Protein AF-T1KU35-F1 (afdb_monomer_lite)

Secondary structure (DSSP, 8-state):
-HHHHHHHHHHHHHHTT---SS-S-SEEEEEEEE---STT----TTSHHHHHHHHTTTSTTGGGEEEEEEETTEEEEEEESS--HHHHHHHHHTSTTEEEE----PPPEEEEEEES--TTS-HHHHHHHHHHHHT----SS-EEEEEEEEEETTEEEEEEEEE--HHHHHHHHHTTTEEEETTEEEE-EE-----EETTTTEESS-GGG--SPP--TTT-S--SSPP---S------SSS-GGG-TTS-TT-TT-HHHHHHHHHHHHHTT--GGGS---S-TT--

Radius of gyration: 22.68 Å; chains: 1; bounding box: 55×39×61 Å

Sequence (285 aa):
MCSQKLIRRELQAQRNNWMSGYGFSNIYEVFVRKICVGPGIEFDETNLTAEIESMFAETRLQSKICYVEKRGEIRVVGFAGMVNGSAIVSRLADRNDLVVSAPSFTPPSVYFFLEGDLTYYCVKELNDLFFRANNFIKDGNTSIVGRKRMKIAGLVLTKVTMNITGKNREKLLDHDGKIHFRTVTVRCYDDIKLEFCLNCLRFGHGVNSCSNKTKCAVCLNEHDDVCTPNGSMSTCCTVCPVHERGGHLTFSVNCPSYQRAVELNLKRYALDYDWVMVPNNIVYF

Foldseek 3Di:
DVVVVVLVQVQLCVLQLNADDPDHFQKFKKKKAFAPPDPPPDDPPVCVQVVLLVLCVPDPFNVQFPDWDDQPRIIMTIGGGNDPNVVSQVSSVVDPRMDMDGPPRPQWKKKWKDFDDPVPDDQVVQQVQQCVQLVDDPPVQWGFDDWDWDQAPNTTMIIIMTRDHSRSSVSCVVVVQWGDGDPDIIHMFTPLPWEADQQQGETDHYVVPDPDHGADQQPRDH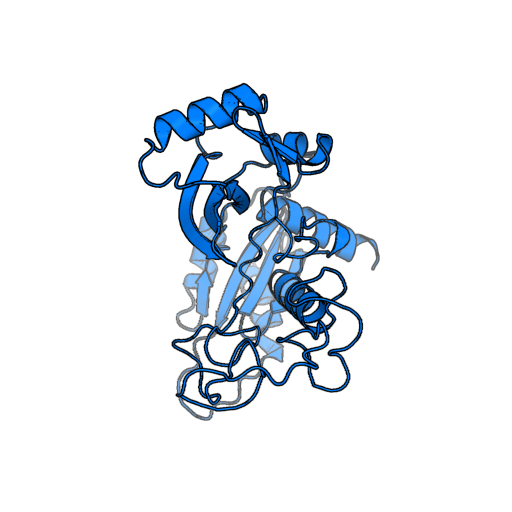DPDDDDDDVPRDQFASHDDPVQGPDDHHQAPSRPRNVVSSVVSCVSSVHDPVSTGGDHDPRDD

Structure (mmCIF, N/CA/C/O backbone):
data_AF-T1KU35-F1
#
_entry.id   AF-T1KU35-F1
#
loop_
_atom_site.group_PDB
_atom_site.id
_atom_site.type_symbol
_atom_site.label_atom_id
_atom_site.label_alt_id
_atom_site.label_comp_id
_atom_site.label_asym_id
_atom_site.label_entity_id
_atom_site.label_seq_id
_atom_site.pdbx_PDB_ins_code
_atom_site.Cartn_x
_atom_site.Cartn_y
_atom_site.Cartn_z
_atom_site.occupancy
_atom_site.B_iso_or_equiv
_atom_site.auth_seq_id
_atom_site.auth_comp_id
_atom_site.auth_asym_id
_atom_site.auth_atom_id
_atom_site.pdbx_PDB_model_num
ATOM 1 N N . MET A 1 1 ? -4.902 -23.044 19.164 1.00 37.78 1 MET A N 1
ATOM 2 C CA . MET A 1 1 ? -3.884 -22.105 18.627 1.00 37.78 1 MET A CA 1
ATOM 3 C C . MET A 1 1 ? -3.999 -21.842 17.118 1.00 37.78 1 MET A C 1
ATOM 5 O O . MET A 1 1 ? -3.705 -20.727 16.712 1.00 37.78 1 MET A O 1
ATOM 9 N N . CYS A 1 2 ? -4.466 -22.783 16.280 1.00 38.47 2 CYS A N 1
ATOM 10 C CA . CYS A 1 2 ? -4.638 -22.549 14.831 1.00 38.47 2 CYS A CA 1
ATOM 11 C C . CYS A 1 2 ? -5.760 -21.529 14.487 1.00 38.47 2 CYS A C 1
ATOM 13 O O . CYS A 1 2 ? -5.615 -20.745 13.553 1.00 38.47 2 CYS A O 1
ATOM 15 N N . SER A 1 3 ? -6.827 -21.450 15.299 1.00 46.59 3 SER A N 1
ATOM 16 C CA . SER A 1 3 ? -7.975 -20.553 15.056 1.00 46.59 3 SER A CA 1
ATOM 17 C C . SER A 1 3 ? -7.673 -19.065 15.259 1.00 46.59 3 SER A C 1
ATOM 19 O O . SER A 1 3 ? -8.115 -18.245 14.466 1.00 46.59 3 SER A O 1
ATOM 21 N N . GLN A 1 4 ? -6.873 -18.691 16.264 1.00 46.19 4 GLN A N 1
ATOM 22 C CA . GLN A 1 4 ? -6.526 -17.285 16.513 1.00 46.19 4 GLN A CA 1
ATOM 23 C C . GLN A 1 4 ? -5.681 -16.687 15.385 1.00 46.19 4 GLN A C 1
ATOM 25 O O . GLN A 1 4 ? -5.862 -15.525 15.037 1.00 46.19 4 GLN A O 1
ATOM 30 N N . LYS A 1 5 ? -4.779 -17.477 14.789 1.00 43.88 5 LYS A N 1
ATOM 31 C CA . LYS A 1 5 ? -3.959 -17.037 13.652 1.00 43.88 5 LYS A CA 1
ATOM 32 C C . LYS A 1 5 ? -4.814 -16.834 12.396 1.00 43.88 5 LYS A C 1
ATOM 34 O O . LYS A 1 5 ? -4.605 -15.859 11.686 1.00 43.88 5 LYS A O 1
ATOM 39 N N . LEU A 1 6 ? -5.788 -17.716 12.157 1.00 43.41 6 LEU A N 1
ATOM 40 C CA . LEU A 1 6 ? -6.733 -17.606 11.042 1.00 43.41 6 LEU A CA 1
ATOM 41 C C . LEU A 1 6 ? -7.669 -16.398 11.205 1.00 43.41 6 LEU A C 1
ATOM 43 O O . LEU A 1 6 ? -7.761 -15.577 10.301 1.00 43.41 6 LEU A O 1
ATOM 47 N N . ILE A 1 7 ? -8.255 -16.222 12.394 1.00 50.00 7 ILE A N 1
ATOM 48 C CA . ILE A 1 7 ? -9.091 -15.058 12.721 1.00 50.00 7 ILE A CA 1
ATOM 49 C C . ILE A 1 7 ? -8.282 -13.770 12.525 1.00 50.00 7 ILE A C 1
ATOM 51 O O . ILE A 1 7 ? -8.711 -12.883 11.800 1.00 50.00 7 ILE A O 1
ATOM 55 N N . ARG A 1 8 ? -7.061 -13.679 13.071 1.00 52.94 8 ARG A N 1
ATOM 56 C CA . ARG A 1 8 ? -6.189 -12.499 12.898 1.00 52.94 8 ARG A CA 1
ATOM 57 C C . ARG A 1 8 ? -5.918 -12.159 11.430 1.00 52.94 8 ARG A C 1
ATOM 59 O O . ARG A 1 8 ? -5.917 -10.975 11.097 1.00 52.94 8 ARG A O 1
ATOM 66 N N . ARG A 1 9 ? -5.724 -13.174 10.579 1.00 50.00 9 ARG A N 1
ATOM 67 C CA . ARG A 1 9 ? -5.534 -13.020 9.127 1.00 50.00 9 ARG A CA 1
ATOM 68 C C . ARG A 1 9 ? -6.780 -12.443 8.446 1.00 50.00 9 ARG A C 1
ATOM 70 O O . ARG A 1 9 ? -6.662 -11.505 7.663 1.00 50.00 9 ARG A O 1
ATOM 77 N N . GLU A 1 10 ? -7.973 -12.921 8.789 1.00 49.22 10 GLU A N 1
ATOM 78 C CA . GLU A 1 10 ? -9.237 -12.407 8.233 1.00 49.22 10 GLU A CA 1
ATOM 79 C C . GLU A 1 10 ? -9.545 -10.975 8.695 1.00 49.22 10 GLU A C 1
ATOM 81 O O . GLU A 1 10 ? -9.840 -10.109 7.870 1.00 49.22 10 GLU A O 1
ATOM 86 N N . LEU A 1 11 ? -9.362 -10.682 9.991 1.00 51.72 11 LEU A N 1
ATOM 87 C CA . LEU A 1 11 ? -9.500 -9.333 10.566 1.00 51.72 11 LEU A CA 1
ATOM 88 C C . LEU A 1 11 ? -8.616 -8.302 9.860 1.00 51.72 11 LEU A C 1
ATOM 90 O O . LEU A 1 11 ? -8.885 -7.105 9.835 1.00 51.72 11 LEU A O 1
ATOM 94 N N . GLN A 1 12 ? -7.491 -8.755 9.334 1.00 52.62 12 GLN A N 1
ATOM 95 C CA . GLN A 1 12 ? -6.472 -7.929 8.718 1.00 52.62 12 GLN A CA 1
ATOM 96 C C . GLN A 1 12 ? -6.686 -7.704 7.235 1.00 52.62 12 GLN A C 1
ATOM 98 O O . GLN A 1 12 ? -6.543 -6.574 6.769 1.00 52.62 12 GLN A O 1
ATOM 103 N N . ALA A 1 13 ? -7.086 -8.754 6.520 1.00 51.28 13 ALA A N 1
ATOM 104 C CA . ALA A 1 13 ? -7.604 -8.611 5.174 1.00 51.28 13 ALA A CA 1
ATOM 105 C C . ALA A 1 13 ? -8.777 -7.620 5.181 1.00 51.28 13 ALA A C 1
ATOM 107 O O . ALA A 1 13 ? -8.816 -6.720 4.358 1.00 51.28 13 ALA A O 1
ATOM 108 N N . GLN A 1 14 ? -9.667 -7.673 6.172 1.00 52.06 14 GLN A N 1
ATOM 109 C CA . GLN A 1 14 ? -10.774 -6.720 6.292 1.00 52.06 14 GLN A CA 1
ATOM 110 C C . GLN A 1 14 ? -10.348 -5.298 6.678 1.00 52.06 14 GLN A C 1
ATOM 112 O O . GLN A 1 14 ? -10.866 -4.348 6.098 1.00 52.06 14 GLN A O 1
ATOM 117 N N . ARG A 1 15 ? -9.373 -5.125 7.586 1.00 51.62 15 ARG A N 1
ATOM 118 C CA . ARG A 1 15 ? -8.795 -3.804 7.922 1.00 51.62 15 ARG A CA 1
ATOM 119 C C . ARG A 1 15 ? -8.242 -3.077 6.702 1.00 51.62 15 ARG A C 1
ATOM 121 O O . ARG A 1 15 ? -8.364 -1.862 6.604 1.00 51.62 15 ARG A O 1
ATOM 128 N N . ASN A 1 16 ? -7.673 -3.829 5.771 1.00 50.03 16 ASN A N 1
ATOM 129 C CA . ASN A 1 16 ? -7.167 -3.290 4.522 1.00 50.03 16 ASN A CA 1
ATOM 130 C C . ASN A 1 16 ? -8.191 -3.390 3.386 1.00 50.03 16 ASN A C 1
ATOM 132 O O . ASN A 1 16 ? -7.807 -3.195 2.251 1.00 50.03 16 ASN A O 1
ATOM 136 N N . ASN A 1 17 ? -9.477 -3.690 3.621 1.00 49.91 17 ASN A N 1
ATOM 137 C CA . ASN A 1 17 ? -10.474 -3.887 2.551 1.00 49.91 17 ASN A CA 1
ATOM 138 C C . ASN A 1 17 ? -10.000 -4.868 1.447 1.00 49.91 17 ASN A C 1
ATOM 140 O O . ASN A 1 17 ? -10.204 -4.625 0.261 1.00 49.91 17 ASN A O 1
ATOM 144 N N . TRP A 1 18 ? -9.327 -5.958 1.817 1.00 51.41 18 TRP A N 1
ATOM 145 C CA . TRP A 1 18 ? -8.670 -6.902 0.909 1.00 51.41 18 TRP A CA 1
ATOM 146 C C . TRP A 1 18 ? -9.438 -8.200 0.605 1.00 51.41 18 TRP A C 1
ATOM 148 O O . TRP A 1 18 ? -9.063 -8.840 -0.373 1.00 51.41 18 TRP A O 1
ATOM 158 N N . MET A 1 19 ? -10.511 -8.547 1.342 1.00 41.66 19 MET A N 1
ATOM 159 C CA . MET A 1 19 ? -11.535 -9.545 0.948 1.00 41.66 19 MET A CA 1
ATOM 160 C C . MET A 1 19 ? -12.906 -9.327 1.629 1.00 41.66 19 MET A C 1
ATOM 162 O O . MET A 1 19 ? -12.987 -8.898 2.782 1.00 41.66 19 MET A O 1
ATOM 166 N N . SER A 1 20 ? -13.962 -9.718 0.913 1.00 46.31 20 SER A N 1
ATOM 167 C CA . SER A 1 20 ? -15.356 -9.968 1.275 1.00 46.31 20 SER A CA 1
ATOM 168 C C . SER A 1 20 ? -15.679 -11.445 0.995 1.00 46.31 20 SER A C 1
ATOM 170 O O . SER A 1 20 ? -15.460 -11.959 -0.096 1.00 46.31 20 SER A O 1
ATOM 172 N N . GLY A 1 21 ? -16.249 -12.118 1.994 1.00 32.00 21 GLY A N 1
ATOM 173 C CA . GLY A 1 21 ? -16.807 -13.469 1.863 1.00 32.00 21 GLY A CA 1
ATOM 174 C C . GLY A 1 21 ? -17.791 -13.816 2.984 1.00 32.00 21 GLY A C 1
ATOM 175 O O . GLY A 1 21 ? -18.792 -14.473 2.733 1.00 32.00 21 GLY A O 1
ATOM 176 N N . TYR A 1 22 ? -17.574 -13.296 4.201 1.00 30.64 22 TYR A N 1
ATOM 177 C CA . TYR A 1 22 ? -18.408 -13.613 5.375 1.00 30.64 22 TYR A CA 1
ATOM 178 C C . TYR A 1 22 ? -18.780 -12.394 6.240 1.00 30.64 22 TYR A C 1
ATOM 180 O O . TYR A 1 22 ? -18.870 -12.486 7.461 1.00 30.64 22 TYR A O 1
ATOM 188 N N . GLY A 1 23 ? -19.037 -11.242 5.608 1.00 35.81 23 GLY A N 1
ATOM 189 C CA . GLY A 1 23 ? -19.446 -10.018 6.313 1.00 35.81 23 GLY A CA 1
ATOM 190 C C . GLY A 1 23 ? -18.316 -9.375 7.125 1.00 35.81 23 GLY A C 1
ATOM 191 O O . GLY A 1 23 ? -17.225 -9.927 7.232 1.00 35.81 23 GLY A O 1
ATOM 192 N N . PHE A 1 24 ? -18.551 -8.165 7.644 1.00 39.59 24 PHE A N 1
ATOM 193 C CA . PHE A 1 24 ? -17.588 -7.463 8.496 1.00 39.59 24 PHE A CA 1
ATOM 194 C C . PHE A 1 24 ? -17.160 -8.356 9.662 1.00 39.59 24 PHE A C 1
ATOM 196 O O . PHE A 1 24 ? -17.996 -8.980 10.314 1.00 39.59 24 PHE A O 1
ATOM 203 N N . SER A 1 25 ? -15.864 -8.363 9.964 1.00 47.75 25 SER A N 1
ATOM 204 C CA . SER A 1 25 ? -15.372 -8.747 11.278 1.00 47.75 25 SER A CA 1
ATOM 205 C C . SER A 1 25 ? -16.236 -8.080 12.333 1.00 47.75 25 SER A C 1
ATOM 207 O O . SER A 1 25 ? -16.320 -6.854 12.402 1.00 47.75 25 SER A O 1
ATOM 209 N N . ASN A 1 26 ? -16.820 -8.891 13.205 1.00 59.00 26 ASN A N 1
ATOM 210 C CA . ASN A 1 26 ? -17.413 -8.398 14.435 1.00 59.00 26 ASN A CA 1
ATOM 211 C C . ASN A 1 26 ? -16.330 -7.908 15.413 1.00 59.00 26 ASN A C 1
ATOM 213 O O . ASN A 1 26 ? -16.607 -7.849 16.587 1.00 59.00 26 ASN A O 1
ATOM 217 N N . ILE A 1 27 ? -15.089 -7.645 15.014 1.00 63.69 27 ILE A N 1
ATOM 218 C CA . ILE A 1 27 ? -13.992 -7.220 15.885 1.00 63.69 27 ILE A CA 1
ATOM 219 C C . ILE A 1 27 ? -13.557 -5.795 15.525 1.00 63.69 27 ILE A C 1
ATOM 221 O O . ILE A 1 27 ? -13.119 -5.528 14.405 1.00 63.69 27 ILE A O 1
ATOM 225 N N . TYR A 1 28 ? -13.663 -4.890 16.495 1.00 73.81 28 TYR A N 1
ATOM 226 C CA . TYR A 1 28 ? -13.174 -3.514 16.451 1.00 73.81 28 TYR A CA 1
ATOM 227 C C . TYR A 1 28 ? -11.834 -3.422 17.188 1.00 73.81 28 TYR A C 1
ATOM 229 O O . TYR A 1 28 ? -11.735 -3.866 18.327 1.00 73.81 28 TYR A O 1
ATOM 237 N N . GLU A 1 29 ? -10.799 -2.861 16.565 1.00 80.62 29 GLU A N 1
ATOM 238 C CA . GLU A 1 29 ? -9.500 -2.660 17.217 1.00 80.62 29 GLU A CA 1
ATOM 239 C C . GLU A 1 29 ? -9.318 -1.221 17.694 1.00 80.62 29 GLU A C 1
ATOM 241 O O . GLU A 1 29 ? -9.833 -0.292 17.080 1.00 80.62 29 GLU A O 1
ATOM 246 N N . VAL A 1 30 ? -8.524 -1.035 18.747 1.00 85.12 30 VAL A N 1
ATOM 247 C CA . VAL A 1 30 ? -8.050 0.272 19.218 1.00 85.12 30 VAL A CA 1
ATOM 248 C C . VAL A 1 30 ? -6.548 0.215 19.457 1.00 85.12 30 VAL A C 1
ATOM 250 O O . VAL A 1 30 ? -6.034 -0.774 19.984 1.00 85.12 30 VAL A O 1
ATOM 253 N N . PHE A 1 31 ? -5.842 1.275 19.069 1.00 84.75 31 PHE A N 1
ATOM 254 C CA . PHE A 1 31 ? -4.422 1.448 19.337 1.00 84.75 31 PHE A CA 1
ATOM 255 C C . PHE A 1 31 ? -4.239 2.301 20.584 1.00 84.75 31 PHE A C 1
ATOM 257 O O . PHE A 1 31 ? -4.785 3.395 20.694 1.00 84.75 31 PHE A O 1
ATOM 264 N N . VAL A 1 32 ? -3.463 1.784 21.526 1.00 86.44 32 VAL A N 1
ATOM 265 C CA . VAL A 1 32 ? -3.208 2.400 22.823 1.00 86.44 32 VAL A CA 1
ATOM 266 C C . VAL A 1 32 ? -1.704 2.536 22.996 1.00 86.44 32 VAL A C 1
ATOM 268 O O . VAL A 1 32 ? -0.964 1.565 22.846 1.00 86.44 32 VAL A O 1
ATOM 271 N N . ARG A 1 33 ? -1.233 3.734 23.323 1.00 86.44 33 ARG A N 1
ATOM 272 C CA . ARG A 1 33 ? 0.169 4.012 23.649 1.00 86.44 33 ARG A CA 1
ATOM 273 C C . ARG A 1 33 ? 0.220 4.813 24.941 1.00 86.44 33 ARG A C 1
ATOM 275 O O . ARG A 1 33 ? -0.492 5.799 25.051 1.00 86.44 33 ARG A O 1
ATOM 282 N N . LYS A 1 34 ? 1.069 4.441 25.897 1.00 81.19 34 LYS A N 1
ATOM 283 C CA . LYS A 1 34 ? 1.251 5.229 27.127 1.00 81.19 34 LYS A CA 1
ATOM 284 C C . LYS A 1 34 ? 2.120 6.461 26.839 1.00 81.19 34 LYS A C 1
ATOM 286 O O . LYS A 1 34 ? 3.032 6.392 26.015 1.00 81.19 34 LYS A O 1
ATOM 291 N N . ILE A 1 35 ? 1.831 7.597 27.464 1.00 80.44 35 ILE A N 1
ATOM 292 C CA . ILE A 1 35 ? 2.664 8.801 27.368 1.00 80.44 35 ILE A CA 1
ATOM 293 C C . ILE A 1 35 ? 3.848 8.625 28.320 1.00 80.44 35 ILE A C 1
ATOM 295 O O . ILE A 1 35 ? 3.659 8.501 29.528 1.00 80.44 35 ILE A O 1
ATOM 299 N N . CYS A 1 36 ? 5.074 8.614 27.793 1.00 68.44 36 CYS A N 1
ATOM 300 C CA . CYS A 1 36 ? 6.271 8.619 28.632 1.00 68.44 36 CYS A CA 1
ATOM 301 C C . CYS A 1 36 ? 6.415 9.992 29.299 1.00 68.44 36 CYS A C 1
ATOM 303 O O . CYS A 1 36 ? 6.699 10.988 28.630 1.00 68.44 36 CYS A O 1
ATOM 305 N N . VAL A 1 37 ? 6.224 10.049 30.617 1.00 58.12 37 VAL A N 1
ATOM 306 C CA . VAL A 1 37 ? 6.380 11.279 31.400 1.00 58.12 37 VAL A CA 1
ATOM 307 C C . VAL A 1 37 ? 7.830 11.383 31.884 1.00 58.12 37 VAL A C 1
ATOM 309 O O . VAL A 1 37 ? 8.137 11.103 33.035 1.00 58.12 37 VAL A O 1
ATOM 312 N N . GLY A 1 38 ? 8.734 11.774 30.985 1.00 55.34 38 GLY A N 1
ATOM 313 C CA . GLY A 1 38 ? 10.100 12.185 31.332 1.00 55.34 38 GLY A CA 1
ATOM 314 C C . GLY A 1 38 ? 11.228 11.210 30.945 1.00 55.34 38 GLY A C 1
ATOM 315 O O . GLY A 1 38 ? 10.987 10.033 30.674 1.00 55.34 38 GLY A O 1
ATOM 316 N N . PRO A 1 39 ? 12.477 11.709 30.870 1.00 48.12 39 PRO A N 1
ATOM 317 C CA . PRO A 1 39 ? 13.646 10.913 30.505 1.00 48.12 39 PRO A CA 1
ATOM 318 C C . PRO A 1 39 ? 14.077 9.978 31.648 1.00 48.12 39 PRO A C 1
ATOM 320 O O . PRO A 1 39 ? 14.243 10.418 32.781 1.00 48.12 39 PRO A O 1
ATOM 323 N N . GLY A 1 40 ? 14.303 8.696 31.336 1.00 55.53 40 GLY A N 1
ATOM 324 C CA . GLY A 1 40 ? 14.908 7.719 32.257 1.00 55.53 40 GLY A CA 1
ATOM 325 C C . GLY A 1 40 ? 13.940 6.826 33.038 1.00 55.53 40 GLY A C 1
ATOM 326 O O . GLY A 1 40 ? 14.395 5.988 33.811 1.00 55.53 40 GLY A O 1
ATOM 327 N N . ILE A 1 41 ? 12.626 6.954 32.833 1.00 56.31 41 ILE A N 1
ATOM 328 C CA . ILE A 1 41 ? 11.656 6.000 33.384 1.00 56.31 41 ILE A CA 1
ATOM 329 C C . ILE A 1 41 ? 11.587 4.796 32.437 1.00 56.31 41 ILE A C 1
ATOM 331 O O . ILE A 1 41 ? 10.957 4.871 31.380 1.00 56.31 41 ILE A O 1
ATOM 335 N N . GLU A 1 42 ? 12.255 3.695 32.796 1.00 51.84 42 GLU A N 1
ATOM 336 C CA . GLU A 1 42 ? 12.030 2.403 32.141 1.00 51.84 42 GLU A CA 1
ATOM 337 C C . GLU A 1 42 ? 10.591 1.961 32.411 1.00 51.84 42 GLU A C 1
ATOM 339 O O . GLU A 1 42 ? 10.147 1.820 33.551 1.00 51.84 42 GLU A O 1
ATOM 344 N N . PHE A 1 43 ? 9.830 1.821 31.332 1.00 60.75 43 PHE A N 1
ATOM 345 C CA . PHE A 1 43 ? 8.416 1.506 31.393 1.00 60.75 43 PHE A CA 1
ATOM 346 C C . PHE A 1 43 ? 8.214 0.012 31.677 1.00 60.75 43 PHE A C 1
ATOM 348 O O . PHE A 1 43 ? 8.643 -0.832 30.889 1.00 60.75 43 PHE A O 1
ATOM 355 N N . ASP A 1 44 ? 7.504 -0.316 32.764 1.00 62.03 44 ASP A N 1
ATOM 356 C CA . ASP A 1 44 ? 7.027 -1.681 33.008 1.00 62.03 44 ASP A CA 1
ATOM 357 C C . ASP A 1 44 ? 5.857 -2.008 32.069 1.00 62.03 44 ASP A C 1
ATOM 359 O O . ASP A 1 44 ? 4.669 -1.827 32.349 1.00 62.03 44 ASP A O 1
ATOM 363 N N . GLU A 1 45 ? 6.240 -2.490 30.896 1.00 58.22 45 GLU A N 1
ATOM 364 C CA . GLU A 1 45 ? 5.372 -2.890 29.800 1.00 58.22 45 GLU A CA 1
ATOM 365 C C . GLU A 1 45 ? 4.476 -4.097 30.093 1.00 58.22 45 GLU A C 1
ATOM 367 O O . GLU A 1 45 ? 3.555 -4.369 29.306 1.00 58.22 45 GLU A O 1
ATOM 372 N N . THR A 1 46 ? 4.757 -4.814 31.182 1.00 62.25 46 THR A N 1
ATOM 373 C CA . THR A 1 46 ? 4.096 -6.060 31.581 1.00 62.25 46 THR A CA 1
ATOM 374 C C . THR A 1 46 ? 2.692 -5.799 32.128 1.00 62.25 46 THR A C 1
ATOM 376 O O . THR A 1 46 ? 1.811 -6.645 31.985 1.00 62.25 46 THR A O 1
ATOM 379 N N . ASN A 1 47 ? 2.443 -4.600 32.670 1.00 71.94 47 ASN A N 1
ATOM 380 C CA . ASN A 1 47 ? 1.188 -4.269 33.347 1.00 71.94 47 ASN A CA 1
ATOM 381 C C . ASN A 1 47 ? 0.114 -3.644 32.443 1.00 71.94 47 ASN A C 1
ATOM 383 O O . ASN A 1 47 ? -1.068 -3.721 32.760 1.00 71.94 47 ASN A O 1
ATOM 387 N N . LEU A 1 48 ? 0.473 -3.085 31.279 1.00 72.44 48 LEU A N 1
ATOM 388 C CA . LEU A 1 48 ? -0.489 -2.356 30.436 1.00 72.44 48 LEU A CA 1
ATOM 389 C C . LEU A 1 48 ? -1.631 -3.244 29.912 1.00 72.44 48 LEU A C 1
ATOM 391 O O . LEU A 1 48 ? -2.747 -2.768 29.733 1.00 72.44 48 LEU A O 1
ATOM 395 N N . THR A 1 49 ? -1.378 -4.535 29.688 1.00 71.12 49 THR A N 1
ATOM 396 C CA . THR A 1 49 ? -2.431 -5.484 29.300 1.00 71.12 49 THR A CA 1
ATOM 397 C C . THR A 1 49 ? -3.445 -5.683 30.428 1.00 71.12 49 THR A C 1
ATOM 399 O O . THR A 1 49 ? -4.640 -5.535 30.191 1.00 71.12 49 THR A O 1
ATOM 402 N N . ALA A 1 50 ? -2.979 -5.934 31.655 1.00 77.94 50 ALA A N 1
ATOM 403 C CA . ALA A 1 50 ? -3.842 -6.081 32.828 1.00 77.94 50 ALA A CA 1
ATOM 404 C C . ALA A 1 50 ? -4.549 -4.763 33.193 1.00 77.94 50 ALA A C 1
ATOM 406 O O . ALA A 1 50 ? -5.716 -4.765 33.581 1.00 77.94 50 ALA A O 1
ATOM 407 N N . GLU A 1 51 ? -3.882 -3.620 33.008 1.00 81.31 51 GLU A N 1
ATOM 408 C CA . GLU A 1 51 ? -4.489 -2.292 33.138 1.00 81.31 51 GLU A CA 1
ATOM 409 C C . GLU A 1 51 ? -5.644 -2.127 32.141 1.00 81.31 51 GLU A C 1
ATOM 411 O O . GLU A 1 51 ? -6.747 -1.769 32.543 1.00 81.31 51 GLU A O 1
ATOM 416 N N . ILE A 1 52 ? -5.437 -2.447 30.859 1.00 79.25 52 ILE A N 1
ATOM 417 C CA . ILE A 1 52 ? -6.494 -2.364 29.841 1.00 79.25 52 ILE A CA 1
ATOM 418 C C . ILE A 1 52 ? -7.643 -3.315 30.185 1.00 79.25 52 ILE A C 1
ATOM 420 O O . ILE A 1 52 ? -8.798 -2.903 30.162 1.00 79.25 52 ILE A O 1
ATOM 424 N N . GLU A 1 53 ? -7.358 -4.568 30.537 1.00 78.56 53 GLU A N 1
ATOM 425 C CA . GLU A 1 53 ? -8.395 -5.539 30.904 1.00 78.56 53 GLU A CA 1
ATOM 426 C C . GLU A 1 53 ? -9.186 -5.099 32.148 1.00 78.56 53 GLU A C 1
ATOM 428 O O . GLU A 1 53 ? -10.417 -5.190 32.152 1.00 78.56 53 GLU A O 1
ATOM 433 N N . SER A 1 54 ? -8.515 -4.549 33.167 1.00 82.00 54 SER A N 1
ATOM 434 C CA . SER A 1 54 ? -9.166 -4.036 34.381 1.00 82.00 54 SER A CA 1
ATOM 435 C C . SER A 1 54 ? -10.033 -2.798 34.127 1.00 82.00 54 SER A C 1
ATOM 437 O O . SER A 1 54 ? -11.114 -2.695 34.702 1.00 82.00 54 SER A O 1
ATOM 439 N N . MET A 1 55 ? -9.658 -1.910 33.195 1.00 81.44 55 MET A N 1
ATOM 440 C CA . MET A 1 55 ? -10.479 -0.745 32.807 1.00 81.44 55 MET A CA 1
ATOM 441 C C . MET A 1 55 ? -11.861 -1.125 32.263 1.00 81.44 55 MET A C 1
ATOM 443 O O . MET A 1 55 ? -12.816 -0.333 32.318 1.00 81.44 55 MET A O 1
ATOM 447 N N . PHE A 1 56 ? -11.968 -2.336 31.721 1.00 80.44 56 PHE A N 1
ATOM 448 C CA . PHE A 1 56 ? -13.214 -2.881 31.218 1.00 80.44 56 PHE A CA 1
ATOM 449 C C . PHE A 1 56 ? -13.862 -3.884 32.172 1.00 80.44 56 PHE A C 1
ATOM 451 O O . PHE A 1 56 ? -14.988 -4.275 31.873 1.00 80.44 56 PHE A O 1
ATOM 458 N N . ALA A 1 57 ? -13.238 -4.261 33.297 1.00 79.75 57 ALA A N 1
ATOM 459 C CA . ALA A 1 57 ? -13.681 -5.368 34.154 1.00 79.75 57 ALA A CA 1
ATOM 460 C C . ALA A 1 57 ? -15.139 -5.271 34.628 1.00 79.75 57 ALA A C 1
ATOM 462 O O . ALA A 1 57 ? -15.842 -6.269 34.732 1.00 79.75 57 ALA A O 1
ATOM 463 N N . GLU A 1 58 ? -15.629 -4.053 34.841 1.00 73.31 58 GLU A N 1
ATOM 464 C CA . GLU A 1 58 ? -17.005 -3.798 35.284 1.00 73.31 58 GLU A CA 1
ATOM 465 C C . GLU A 1 58 ? -17.963 -3.481 34.125 1.00 73.31 58 GLU A C 1
ATOM 467 O O . GLU A 1 58 ? -19.100 -3.049 34.312 1.00 73.31 58 GLU A O 1
ATOM 472 N N . THR A 1 59 ? -17.512 -3.667 32.887 1.00 76.25 59 THR A N 1
ATOM 473 C CA . THR A 1 59 ? -18.279 -3.349 31.687 1.00 76.25 59 THR A CA 1
ATOM 474 C C . THR A 1 59 ? -18.658 -4.596 30.918 1.00 76.25 59 THR A C 1
ATOM 476 O O . THR A 1 59 ? -17.914 -5.571 30.826 1.00 76.25 59 THR A O 1
ATOM 479 N N . ARG A 1 60 ? -19.767 -4.494 30.183 1.00 75.00 60 ARG A N 1
ATOM 480 C CA . ARG A 1 60 ? -20.113 -5.480 29.151 1.00 75.00 60 ARG A CA 1
ATOM 481 C C . ARG A 1 60 ? -19.031 -5.609 28.064 1.00 75.00 60 ARG A C 1
ATOM 483 O O . ARG A 1 60 ? -19.040 -6.596 27.334 1.00 75.00 60 ARG A O 1
ATOM 490 N N . LEU A 1 61 ? -18.102 -4.650 27.961 1.00 72.94 61 LEU A N 1
ATOM 491 C CA . LEU A 1 61 ? -17.022 -4.630 26.975 1.00 72.94 61 LEU A CA 1
ATOM 492 C C . LEU A 1 61 ? -15.862 -5.569 27.328 1.00 72.94 61 LEU A C 1
ATOM 494 O O . LEU A 1 61 ? -15.198 -6.022 26.403 1.00 72.94 61 LEU A O 1
ATOM 498 N N . GLN A 1 62 ? -15.635 -5.938 28.597 1.00 77.44 62 GLN A N 1
ATOM 499 C CA . GLN A 1 62 ? -14.573 -6.905 28.935 1.00 77.44 62 GLN A CA 1
ATOM 500 C C . GLN A 1 62 ? -14.824 -8.252 28.271 1.00 77.44 62 GLN A C 1
ATOM 502 O O . GLN A 1 62 ? -13.928 -8.809 27.650 1.00 77.44 62 GLN A O 1
ATOM 507 N N . SER A 1 63 ? -16.074 -8.726 28.308 1.00 71.81 63 SER A N 1
ATOM 508 C CA . SER A 1 63 ? -16.489 -9.956 27.617 1.00 71.81 63 SER A CA 1
ATOM 509 C C . SER A 1 63 ? -16.306 -9.898 26.095 1.00 71.81 63 SER A C 1
ATOM 511 O O . SER A 1 63 ? -16.426 -10.911 25.408 1.00 71.81 63 SER A O 1
ATOM 513 N N . LYS A 1 64 ? -16.055 -8.699 25.556 1.00 80.81 64 LYS A N 1
ATOM 514 C CA . LYS A 1 64 ? -15.768 -8.473 24.147 1.00 80.81 64 LYS A CA 1
ATOM 515 C C . LYS A 1 64 ? -14.274 -8.411 23.858 1.00 80.81 64 LYS A C 1
ATOM 517 O O . LYS A 1 64 ? -13.921 -8.598 22.702 1.00 80.81 64 LYS A O 1
ATOM 522 N N . ILE A 1 65 ? -13.390 -8.195 24.833 1.00 82.31 65 ILE A N 1
ATOM 523 C CA . ILE A 1 65 ? -11.945 -8.182 24.573 1.00 82.31 65 ILE A CA 1
ATOM 524 C C . ILE A 1 65 ? -11.520 -9.577 24.111 1.00 82.31 65 ILE A C 1
ATOM 526 O O . ILE A 1 65 ? -11.596 -10.555 24.845 1.00 82.31 65 ILE A O 1
ATOM 530 N N . CYS A 1 66 ? -11.095 -9.665 22.856 1.00 81.69 66 CYS A N 1
ATOM 531 C CA . CYS A 1 66 ? -10.652 -10.906 22.230 1.00 81.69 66 CYS A CA 1
ATOM 532 C C . CYS A 1 66 ? -9.146 -11.099 22.360 1.00 81.69 66 CYS A C 1
ATOM 534 O O . CYS A 1 66 ? -8.666 -12.231 22.400 1.00 81.69 66 CYS A O 1
ATOM 536 N N . TYR A 1 67 ? -8.397 -9.996 22.338 1.00 78.62 67 TYR A N 1
ATOM 537 C CA . TYR A 1 67 ? -6.951 -9.994 22.499 1.00 78.62 67 TYR A CA 1
ATOM 538 C C . TYR A 1 67 ? -6.429 -8.604 22.849 1.00 78.62 67 TYR A C 1
ATOM 540 O O . TYR A 1 67 ? -6.999 -7.584 22.455 1.00 78.62 67 TYR A O 1
ATOM 548 N N . VAL A 1 68 ? -5.269 -8.607 23.501 1.00 81.06 68 VAL A N 1
ATOM 549 C CA . VAL A 1 68 ? -4.374 -7.461 23.636 1.00 81.06 68 VAL A CA 1
ATOM 550 C C . VAL A 1 68 ? -3.015 -7.885 23.081 1.00 81.06 68 VAL A C 1
ATOM 552 O O . VAL A 1 68 ? -2.441 -8.882 23.515 1.00 81.06 68 VAL A O 1
ATOM 555 N N . GLU A 1 69 ? -2.513 -7.174 22.075 1.00 78.62 69 GLU A N 1
ATOM 556 C CA . GLU A 1 69 ? -1.261 -7.498 21.384 1.00 78.62 69 GLU A CA 1
ATOM 557 C C . GLU A 1 69 ? -0.267 -6.337 21.475 1.00 78.62 69 GLU A C 1
ATOM 559 O O . GLU A 1 69 ? -0.623 -5.175 21.287 1.00 78.62 69 GLU A O 1
ATOM 564 N N . LYS A 1 70 ? 1.006 -6.652 21.719 1.00 75.56 70 LYS A N 1
ATOM 565 C CA . LYS A 1 70 ? 2.105 -5.684 21.676 1.00 75.56 70 LYS A CA 1
ATOM 566 C C . LYS A 1 70 ? 2.666 -5.557 20.259 1.00 75.56 70 LYS A C 1
ATOM 568 O O . LYS A 1 70 ? 3.085 -6.550 19.671 1.00 75.56 70 LYS A O 1
ATOM 573 N N . ARG A 1 71 ? 2.736 -4.326 19.741 1.00 69.12 71 ARG A N 1
ATOM 574 C CA . ARG A 1 71 ? 3.355 -3.966 18.455 1.00 69.12 71 ARG A CA 1
ATOM 575 C C . ARG A 1 71 ? 4.304 -2.782 18.639 1.00 69.12 71 ARG A C 1
ATOM 577 O O . ARG A 1 71 ? 3.912 -1.626 18.492 1.00 69.12 71 ARG A O 1
ATOM 584 N N . GLY A 1 72 ? 5.558 -3.078 18.981 1.00 72.56 72 GLY A N 1
ATOM 585 C CA . GLY A 1 72 ? 6.521 -2.050 19.387 1.00 72.56 72 GLY A CA 1
ATOM 586 C C . GLY A 1 72 ? 6.021 -1.312 20.631 1.00 72.56 72 GLY A C 1
ATOM 587 O O . GLY A 1 72 ? 5.673 -1.952 21.622 1.00 72.56 72 GLY A O 1
ATOM 588 N N . GLU A 1 73 ? 5.928 0.015 20.544 1.00 69.94 73 GLU A N 1
ATOM 589 C CA . GLU A 1 73 ? 5.421 0.893 21.612 1.00 69.94 73 GLU A CA 1
ATOM 590 C C . GLU A 1 73 ? 3.885 0.931 21.712 1.00 69.94 73 GLU A C 1
ATOM 592 O O . GLU A 1 73 ? 3.333 1.516 22.641 1.00 69.94 73 GLU A O 1
ATOM 597 N N . ILE A 1 74 ? 3.171 0.332 20.756 1.00 75.44 74 ILE A N 1
ATOM 598 C CA . ILE A 1 74 ? 1.707 0.367 20.692 1.00 75.44 74 ILE A CA 1
ATOM 599 C C . ILE A 1 74 ? 1.140 -0.946 21.245 1.00 75.44 74 ILE A C 1
ATOM 601 O O . ILE A 1 74 ? 1.677 -2.032 21.008 1.00 75.44 74 ILE A O 1
ATOM 605 N N . ARG A 1 75 ? 0.026 -0.862 21.971 1.00 82.69 75 ARG A N 1
ATOM 606 C CA . ARG A 1 75 ? -0.856 -1.989 22.283 1.00 82.69 75 ARG A CA 1
ATOM 607 C C . ARG A 1 75 ? -2.081 -1.94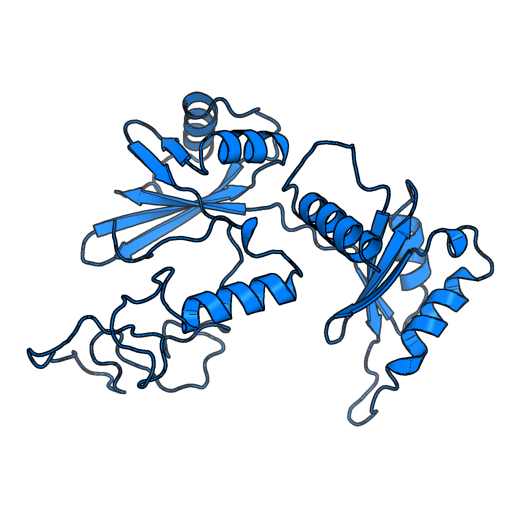2 21.387 1.00 82.69 75 ARG A C 1
ATOM 609 O O . ARG A 1 75 ? -2.708 -0.900 21.234 1.00 82.69 75 ARG A O 1
ATOM 616 N N . VAL A 1 76 ? -2.412 -3.078 20.792 1.00 81.19 76 VAL A N 1
ATOM 617 C CA . VAL A 1 76 ? -3.609 -3.257 19.974 1.00 81.19 76 VAL A CA 1
ATOM 618 C C . VAL A 1 76 ? -4.613 -4.058 20.781 1.00 81.19 76 VAL A C 1
ATOM 620 O O . VAL A 1 76 ? -4.324 -5.187 21.171 1.00 81.19 76 VAL A O 1
ATOM 623 N N . VAL A 1 77 ? -5.783 -3.479 21.026 1.00 85.56 77 VAL A N 1
ATOM 624 C CA . VAL A 1 77 ? -6.872 -4.112 21.777 1.00 85.56 77 VAL A CA 1
ATOM 625 C C . VAL A 1 77 ? -7.994 -4.444 20.805 1.00 85.56 77 VAL A C 1
ATOM 627 O O . VAL A 1 77 ? -8.516 -3.535 20.166 1.00 85.56 77 VAL A O 1
ATOM 630 N N . GLY A 1 78 ? -8.350 -5.721 20.669 1.00 84.06 78 GLY A N 1
ATOM 631 C CA . GLY A 1 78 ? -9.439 -6.176 19.798 1.00 84.06 78 GLY A CA 1
ATOM 632 C C . GLY A 1 78 ? -10.718 -6.482 20.579 1.00 84.06 78 GLY A C 1
ATOM 633 O O . GLY A 1 78 ? -10.669 -7.237 21.546 1.00 84.06 78 GLY A O 1
ATOM 634 N N . PHE A 1 79 ? -11.861 -5.956 20.136 1.00 81.88 79 PHE A N 1
ATOM 635 C CA . PHE A 1 79 ? -13.177 -6.085 20.775 1.00 81.88 79 PHE A CA 1
ATOM 636 C C . PHE A 1 79 ? -14.205 -6.756 19.854 1.00 81.88 79 PHE A C 1
ATOM 638 O O . PHE A 1 79 ? -14.533 -6.181 18.827 1.00 81.88 79 PHE A O 1
ATOM 645 N N . ALA A 1 80 ? -14.767 -7.911 20.221 1.00 76.31 80 ALA A N 1
ATOM 646 C CA . ALA A 1 80 ? -15.822 -8.620 19.490 1.00 76.31 80 ALA A CA 1
ATOM 647 C C . ALA A 1 80 ? -17.236 -8.009 19.611 1.00 76.31 80 ALA A C 1
ATOM 649 O O . ALA A 1 80 ? -17.605 -7.386 20.600 1.00 76.31 80 ALA A O 1
ATOM 650 N N . GLY A 1 81 ? -18.098 -8.338 18.649 1.00 67.19 81 GLY A N 1
ATOM 651 C CA . GLY A 1 81 ? -19.417 -7.751 18.426 1.00 67.19 81 GLY A CA 1
ATOM 652 C C . GLY A 1 81 ? -19.388 -6.450 17.612 1.00 67.19 81 GLY A C 1
ATOM 653 O O . GLY A 1 81 ? -18.360 -5.800 17.461 1.00 67.19 81 GLY A O 1
ATOM 654 N N . MET A 1 82 ? -20.554 -6.025 17.120 1.00 57.84 82 MET A N 1
ATOM 655 C CA . MET A 1 82 ? -20.749 -4.644 16.664 1.00 57.84 82 MET A CA 1
ATOM 656 C C . MET A 1 82 ? -20.679 -3.709 17.874 1.00 57.84 82 MET A C 1
ATOM 658 O O . MET A 1 82 ? -21.693 -3.384 18.491 1.00 57.84 82 MET A O 1
ATOM 662 N N . VAL A 1 83 ? -19.463 -3.348 18.274 1.00 65.06 83 VAL A N 1
ATOM 663 C CA . VAL A 1 83 ? -19.222 -2.453 19.403 1.00 65.06 83 VAL A CA 1
ATOM 664 C C . VAL A 1 83 ? -19.113 -1.026 18.895 1.00 65.06 83 VAL A C 1
ATOM 666 O O . VAL A 1 83 ? -18.511 -0.774 17.852 1.00 65.06 83 VAL A O 1
ATOM 669 N N . ASN A 1 84 ? -19.693 -0.076 19.628 1.00 72.00 84 ASN A N 1
ATOM 670 C CA . ASN A 1 84 ? -19.560 1.331 19.283 1.00 72.00 84 ASN A CA 1
ATOM 671 C C . ASN A 1 84 ? -18.114 1.784 19.537 1.00 72.00 84 ASN A C 1
ATOM 673 O O . ASN A 1 84 ? -17.723 2.061 20.672 1.00 72.00 84 ASN A O 1
ATOM 677 N N . GLY A 1 85 ? -17.324 1.830 18.466 1.00 71.38 85 GLY A N 1
ATOM 678 C CA . GLY A 1 85 ? -15.902 2.123 18.530 1.00 71.38 85 GLY A CA 1
ATOM 679 C C . GLY A 1 85 ? -15.566 3.475 19.155 1.00 71.38 85 GLY A C 1
ATOM 680 O O . GLY A 1 85 ? -14.552 3.586 19.843 1.00 71.38 85 GLY A O 1
ATOM 681 N N . SER A 1 86 ? -16.439 4.478 19.001 1.00 72.00 86 SER A N 1
ATOM 682 C CA . SER A 1 86 ? -16.240 5.789 19.625 1.00 72.00 86 SER A CA 1
ATOM 683 C C . SER A 1 86 ? -16.345 5.719 21.147 1.00 72.00 86 SER A C 1
ATOM 685 O O . SER A 1 86 ? -15.524 6.318 21.828 1.00 72.00 86 SER A O 1
ATOM 687 N N . ALA A 1 87 ? -17.262 4.915 21.694 1.00 77.50 87 ALA A N 1
ATOM 688 C CA . ALA A 1 87 ? -17.405 4.741 23.139 1.00 77.50 87 ALA A CA 1
ATOM 689 C C . ALA A 1 87 ? -16.183 4.048 23.769 1.00 77.50 87 ALA A C 1
ATOM 691 O O . ALA A 1 87 ? -15.765 4.406 24.869 1.00 77.50 87 ALA A O 1
ATOM 692 N N . ILE A 1 88 ? -15.588 3.080 23.062 1.00 80.12 88 ILE A N 1
ATOM 693 C CA . ILE A 1 88 ? -14.350 2.417 23.498 1.00 80.12 88 ILE A CA 1
ATOM 694 C C . ILE A 1 88 ? -13.186 3.411 23.490 1.00 80.12 88 ILE A C 1
ATOM 696 O O . ILE A 1 88 ? -12.446 3.495 24.469 1.00 80.12 88 ILE A O 1
ATOM 700 N N . VAL A 1 89 ? -13.029 4.158 22.391 1.00 81.12 89 VAL A N 1
ATOM 701 C CA . VAL A 1 89 ? -11.955 5.150 22.250 1.00 81.12 89 VAL A CA 1
ATOM 702 C C . VAL A 1 89 ? -12.085 6.231 23.318 1.00 81.12 89 VAL A C 1
ATOM 704 O O . VAL A 1 89 ? -11.095 6.508 23.982 1.00 81.12 89 VAL A O 1
ATOM 707 N N . SER A 1 90 ? -13.285 6.774 23.545 1.00 81.25 90 SER A N 1
ATOM 708 C CA . SER A 1 90 ? -13.535 7.764 24.600 1.00 81.25 90 SER A CA 1
ATOM 709 C C . SER A 1 90 ? -13.159 7.234 25.981 1.00 81.25 90 SER A C 1
ATOM 711 O O . SER A 1 90 ? -12.387 7.875 26.678 1.00 81.25 90 SER A O 1
ATOM 713 N N . ARG A 1 91 ? -13.604 6.025 26.346 1.00 82.00 91 ARG A N 1
ATOM 714 C CA . ARG A 1 91 ? -13.318 5.451 27.669 1.00 82.00 91 ARG A CA 1
ATOM 715 C C . ARG A 1 91 ? -11.830 5.199 27.911 1.00 82.00 91 ARG A C 1
ATOM 717 O O . ARG A 1 91 ? -11.344 5.354 29.026 1.00 82.00 91 ARG A O 1
ATOM 724 N N . LEU A 1 92 ? -11.104 4.763 26.884 1.00 83.88 92 LEU A N 1
ATOM 725 C CA . LEU A 1 92 ? -9.653 4.611 26.985 1.00 83.88 92 LEU A CA 1
ATOM 726 C C . LEU A 1 92 ? -8.958 5.980 27.030 1.00 83.88 92 LEU A C 1
ATOM 728 O O . LEU A 1 92 ? -7.951 6.117 27.717 1.00 83.88 92 LEU A O 1
ATOM 732 N N . ALA A 1 93 ? -9.484 6.972 26.306 1.00 83.75 93 ALA A N 1
ATOM 733 C CA . ALA A 1 93 ? -8.938 8.325 26.241 1.00 83.75 93 ALA A CA 1
ATOM 734 C C . ALA A 1 93 ? -9.201 9.154 27.511 1.00 83.75 93 ALA A C 1
ATOM 736 O O . ALA A 1 93 ? -8.494 10.132 27.731 1.00 83.75 93 ALA A O 1
ATOM 737 N N . ASP A 1 94 ? -10.144 8.749 28.371 1.00 83.69 94 ASP A N 1
ATOM 738 C CA . ASP A 1 94 ? -10.358 9.349 29.702 1.00 83.69 94 ASP A CA 1
ATOM 739 C C . ASP A 1 94 ? -9.110 9.245 30.601 1.00 83.69 94 ASP A C 1
ATOM 741 O O . ASP A 1 94 ? -8.967 9.967 31.590 1.00 83.69 94 ASP A O 1
ATOM 745 N N . ARG A 1 95 ? -8.177 8.348 30.264 1.00 82.00 95 ARG A N 1
ATOM 746 C CA . ARG A 1 95 ? -6.872 8.261 30.909 1.00 82.00 95 ARG A CA 1
ATOM 747 C C . ARG A 1 95 ? -5.876 9.213 30.260 1.00 82.00 95 ARG A C 1
ATOM 749 O O . ARG A 1 95 ? -5.382 8.969 29.163 1.00 82.00 95 ARG A O 1
ATOM 756 N N . ASN A 1 96 ? -5.492 10.240 31.013 1.00 82.62 96 ASN A N 1
ATOM 757 C CA . ASN A 1 96 ? -4.512 11.246 30.591 1.00 82.62 96 ASN A CA 1
ATOM 758 C C . ASN A 1 96 ? -3.109 10.679 30.316 1.00 82.62 96 ASN A C 1
ATOM 760 O O . ASN A 1 96 ? -2.291 11.350 29.694 1.00 82.62 96 ASN A O 1
ATOM 764 N N . ASP A 1 97 ? -2.807 9.468 30.788 1.00 84.44 97 ASP A N 1
ATOM 765 C CA . ASP A 1 97 ? -1.548 8.776 30.524 1.00 84.44 97 ASP A CA 1
ATOM 766 C C . ASP A 1 97 ? -1.581 7.917 29.251 1.00 84.44 97 ASP A C 1
ATOM 768 O O . ASP A 1 97 ? -0.564 7.312 28.909 1.00 84.44 97 ASP A O 1
ATOM 772 N N . LEU A 1 98 ? -2.705 7.869 28.525 1.00 86.56 98 LEU A N 1
ATOM 773 C CA . LEU A 1 98 ? -2.864 7.099 27.294 1.00 86.56 98 LEU A CA 1
ATOM 774 C C . LEU A 1 98 ? -3.127 8.005 26.084 1.00 86.56 98 LEU A C 1
ATOM 776 O O . LEU A 1 98 ? -3.992 8.871 26.077 1.00 86.56 98 LEU A O 1
ATOM 780 N N . VAL A 1 99 ? -2.414 7.729 24.998 1.00 85.62 99 VAL A N 1
ATOM 781 C CA . VAL A 1 99 ? -2.783 8.137 23.645 1.00 85.62 99 VAL A CA 1
ATOM 782 C C . VAL A 1 99 ? -3.557 6.993 23.027 1.00 85.62 99 VAL A C 1
ATOM 784 O O . VAL A 1 99 ? -3.027 5.896 22.832 1.00 85.62 99 VAL A O 1
ATOM 787 N N . VAL A 1 100 ? -4.810 7.269 22.706 1.00 86.56 100 VAL A N 1
ATOM 788 C CA . VAL A 1 100 ? -5.722 6.296 22.124 1.00 86.56 100 VAL A CA 1
ATOM 789 C C . VAL A 1 100 ? -6.080 6.762 20.733 1.00 86.56 100 VAL A C 1
ATOM 791 O O . VAL A 1 100 ? -6.518 7.894 20.537 1.00 86.56 100 VAL A O 1
ATOM 794 N N . SER A 1 101 ? -5.907 5.888 19.757 1.00 78.19 101 SER A N 1
ATOM 795 C CA . SER A 1 101 ? -6.357 6.141 18.402 1.00 78.19 101 SER A CA 1
ATOM 796 C C . SER A 1 101 ? -7.171 4.967 17.892 1.00 78.19 101 SER A C 1
ATOM 798 O O . SER A 1 101 ? -6.869 3.795 18.135 1.00 78.19 101 SER A O 1
ATOM 800 N N . ALA A 1 102 ? -8.234 5.291 17.160 1.00 67.75 102 ALA A N 1
ATOM 801 C CA . ALA A 1 102 ? -8.810 4.316 16.255 1.00 67.75 102 ALA A CA 1
ATOM 802 C C . ALA A 1 102 ? -7.734 3.912 15.230 1.00 67.75 102 ALA A C 1
ATOM 804 O O . ALA A 1 102 ? -6.850 4.723 14.919 1.00 67.75 102 ALA A O 1
ATOM 805 N N . PRO A 1 103 ? -7.799 2.691 14.679 1.00 61.28 103 PRO A N 1
ATOM 806 C CA . PRO A 1 103 ? -6.946 2.304 13.578 1.00 61.28 103 PRO A CA 1
ATOM 807 C C . PRO A 1 103 ? -7.037 3.366 12.489 1.00 61.28 103 PRO A C 1
ATOM 809 O O . PRO A 1 103 ? -8.131 3.680 12.015 1.00 61.28 103 PRO A O 1
ATOM 812 N N . SER A 1 104 ? -5.901 3.950 12.101 1.00 49.69 104 SER A N 1
ATOM 813 C CA . SER A 1 104 ? -5.876 4.760 10.894 1.00 49.69 104 SER A CA 1
ATOM 814 C C . SER A 1 104 ? -6.024 3.798 9.723 1.00 49.69 104 SER A C 1
ATOM 816 O O . SER A 1 104 ? -5.074 3.155 9.277 1.00 49.69 104 SER A O 1
ATOM 818 N N . PHE A 1 105 ? -7.261 3.646 9.260 1.00 50.47 105 PHE A N 1
ATOM 819 C CA . PHE A 1 105 ? -7.541 2.938 8.026 1.00 50.47 105 PHE A CA 1
ATOM 820 C C . PHE A 1 105 ? -6.893 3.740 6.904 1.00 50.47 105 PHE A C 1
ATOM 822 O O . PHE A 1 105 ? -7.419 4.758 6.456 1.00 50.47 105 PHE A O 1
ATOM 829 N N . THR A 1 106 ? -5.710 3.309 6.473 1.00 49.84 106 THR A N 1
ATOM 830 C CA . THR A 1 106 ? -5.239 3.705 5.155 1.00 49.84 106 THR A CA 1
ATOM 831 C C . THR A 1 106 ? -6.084 2.898 4.181 1.00 49.84 106 THR A C 1
ATOM 833 O O . THR A 1 106 ? -6.052 1.667 4.247 1.00 49.84 106 THR A O 1
ATOM 836 N N . PRO A 1 107 ? -6.911 3.542 3.336 1.00 54.09 107 PRO A N 1
ATOM 837 C CA . PRO A 1 107 ? -7.619 2.803 2.310 1.00 54.09 107 PRO A CA 1
ATOM 838 C C . PRO A 1 107 ? -6.567 2.026 1.521 1.00 54.09 107 PRO A C 1
ATOM 840 O O . PRO A 1 107 ? -5.495 2.579 1.229 1.00 54.09 107 PRO A O 1
ATOM 843 N N . PRO A 1 108 ? -6.816 0.743 1.227 1.00 69.00 108 PRO A N 1
ATOM 844 C CA . PRO A 1 108 ? -5.850 -0.016 0.470 1.00 69.00 108 PRO A CA 1
ATOM 845 C C . PRO A 1 108 ? -5.609 0.704 -0.838 1.00 69.00 108 PRO A C 1
ATOM 847 O O . PRO A 1 108 ? -6.533 1.081 -1.565 1.00 69.00 108 PRO A O 1
ATOM 850 N N . SER A 1 109 ? -4.336 0.931 -1.093 1.00 82.50 109 SER A N 1
ATOM 851 C CA . SER A 1 109 ? -3.906 1.525 -2.334 1.00 82.50 109 SER A CA 1
ATOM 852 C C . SER A 1 109 ? -3.180 0.465 -3.122 1.00 82.50 109 SER A C 1
ATOM 854 O O . SER A 1 109 ? -2.352 -0.272 -2.592 1.00 82.50 109 SER A O 1
ATOM 856 N N . VAL A 1 110 ? -3.516 0.392 -4.397 1.00 87.94 110 VAL A N 1
ATOM 857 C CA . VAL A 1 110 ? -2.727 -0.324 -5.384 1.00 87.94 110 VAL A CA 1
ATOM 858 C C . VAL A 1 110 ? -2.052 0.697 -6.281 1.00 87.94 110 VAL A C 1
ATOM 860 O O . VAL A 1 110 ? -2.478 1.852 -6.386 1.00 87.94 110 VAL A O 1
ATOM 863 N N . TYR A 1 111 ? -0.980 0.289 -6.934 1.00 89.94 111 TYR A N 1
ATOM 864 C CA . TYR A 1 111 ? -0.324 1.082 -7.949 1.00 89.94 111 TYR A CA 1
ATOM 865 C C . TYR A 1 111 ? 0.099 0.228 -9.130 1.00 89.94 111 TYR A C 1
ATOM 867 O O . TYR A 1 111 ? 0.280 -0.979 -9.025 1.00 89.94 111 TYR A O 1
ATOM 875 N N . PHE A 1 112 ? 0.290 0.885 -10.259 1.00 90.25 112 PHE A N 1
ATOM 876 C CA . PHE A 1 112 ? 0.806 0.291 -11.483 1.00 90.25 112 PHE A CA 1
ATOM 877 C C . PHE A 1 112 ? 1.576 1.358 -12.258 1.00 90.25 112 PHE A C 1
ATOM 879 O O . PHE A 1 112 ? 1.519 2.553 -11.937 1.00 90.25 112 PHE A O 1
ATOM 886 N N . PHE A 1 113 ? 2.317 0.920 -13.269 1.00 88.06 113 PHE A N 1
ATOM 887 C CA . PHE A 1 113 ? 3.096 1.793 -14.135 1.00 88.06 113 PHE A CA 1
ATOM 888 C C . PHE A 1 113 ? 2.489 1.813 -15.529 1.00 88.06 113 PHE A C 1
ATOM 890 O O . PHE A 1 113 ? 2.046 0.786 -16.036 1.00 88.06 113 PHE A O 1
ATOM 897 N N . LEU A 1 114 ? 2.474 2.994 -16.135 1.00 88.44 114 LEU A N 1
ATOM 898 C CA . LEU A 1 114 ? 2.116 3.183 -17.533 1.00 88.44 114 LEU A CA 1
ATOM 899 C C . LEU A 1 114 ? 3.222 3.958 -18.231 1.00 88.44 114 LEU A C 1
ATOM 901 O O . LEU A 1 114 ? 3.794 4.880 -17.648 1.00 88.44 114 LEU A O 1
ATOM 905 N N . GLU A 1 115 ? 3.497 3.592 -19.475 1.00 85.44 115 GLU A N 1
ATOM 906 C CA . GLU A 1 115 ? 4.382 4.367 -20.332 1.00 85.44 115 GLU A CA 1
ATOM 907 C C . GLU A 1 115 ? 3.724 5.698 -20.718 1.00 85.44 115 GLU A C 1
ATOM 909 O O . GLU A 1 115 ? 2.515 5.786 -20.953 1.00 85.44 115 GLU A O 1
ATOM 914 N N . GLY A 1 116 ? 4.535 6.751 -20.757 1.00 85.56 116 GLY A N 1
ATOM 915 C CA . GLY A 1 116 ? 4.110 8.107 -21.052 1.00 85.56 116 GLY A CA 1
ATOM 916 C C . GLY A 1 116 ? 3.761 8.933 -19.815 1.00 85.56 116 GLY A C 1
ATOM 917 O O . GLY A 1 116 ? 3.752 8.473 -18.668 1.00 85.56 116 GLY A O 1
ATOM 918 N N . ASP A 1 117 ? 3.494 10.212 -20.066 1.00 87.19 117 ASP A N 1
ATOM 919 C CA . ASP A 1 117 ? 3.159 11.184 -19.034 1.00 87.19 117 ASP A CA 1
ATOM 920 C C . ASP A 1 117 ? 1.640 11.337 -18.905 1.00 87.19 117 ASP A C 1
ATOM 922 O O . ASP A 1 117 ? 0.971 11.882 -19.786 1.00 87.19 117 ASP A O 1
ATOM 926 N N . LEU A 1 118 ? 1.088 10.851 -17.791 1.00 84.94 118 LEU A N 1
ATOM 927 C CA . LEU A 1 118 ? -0.343 10.953 -17.506 1.00 84.94 118 LEU A CA 1
ATOM 928 C C . LEU A 1 118 ? -0.699 12.122 -16.583 1.00 84.94 118 LEU A C 1
ATOM 930 O O . LEU A 1 118 ? -1.848 12.223 -16.138 1.00 84.94 118 LEU A O 1
ATOM 934 N N . THR A 1 119 ? 0.258 12.996 -16.262 1.00 80.56 119 THR A N 1
ATOM 935 C CA . THR A 1 119 ? 0.017 14.132 -15.359 1.00 80.56 119 THR A CA 1
ATOM 936 C C . THR A 1 119 ? -0.941 15.161 -15.962 1.00 80.56 119 THR A C 1
ATOM 938 O O . THR A 1 119 ? -1.717 15.762 -15.222 1.00 80.56 119 THR A O 1
ATOM 941 N N . TYR A 1 120 ? -0.981 15.268 -17.293 1.00 81.75 120 TYR A N 1
ATOM 942 C CA . TYR A 1 120 ? -1.824 16.212 -18.034 1.00 81.75 120 TYR A CA 1
ATOM 943 C C . TYR A 1 120 ? -3.305 15.821 -18.135 1.00 81.75 120 TYR A C 1
ATOM 945 O O . TYR A 1 120 ? -4.137 16.659 -18.469 1.00 81.75 120 TYR A O 1
ATOM 953 N N . TYR A 1 121 ? -3.662 14.565 -17.854 1.00 83.06 121 TYR A N 1
ATOM 954 C CA . TYR A 1 121 ? -5.054 14.119 -17.962 1.00 83.06 121 TYR A CA 1
ATOM 955 C C . TYR A 1 121 ? -5.890 14.562 -16.761 1.00 83.06 121 TYR A C 1
ATOM 957 O O . TYR A 1 121 ? -5.388 14.688 -15.641 1.00 83.06 121 TYR A O 1
ATOM 965 N N . CYS A 1 122 ? -7.194 14.733 -16.951 1.00 86.94 122 CYS A N 1
ATOM 966 C CA . CYS A 1 122 ? -8.097 14.963 -15.832 1.00 86.94 122 CYS A CA 1
ATOM 967 C C . CYS A 1 122 ? -8.271 13.673 -15.007 1.00 86.94 122 CYS A C 1
ATOM 969 O O . CYS A 1 122 ? -8.511 12.597 -15.554 1.00 86.94 122 CYS A O 1
ATOM 971 N N . VAL A 1 123 ? -8.194 13.766 -13.672 1.00 86.44 123 VAL A N 1
ATOM 972 C CA . VAL A 1 123 ? -8.376 12.607 -12.770 1.00 86.44 123 VAL A CA 1
ATOM 973 C C . VAL A 1 123 ? -9.751 11.962 -12.958 1.00 86.44 123 VAL A C 1
ATOM 975 O O . VAL A 1 123 ? -9.869 10.739 -12.916 1.00 86.44 123 VAL A O 1
ATOM 978 N N . LYS A 1 124 ? -10.791 12.766 -13.204 1.00 87.50 124 LYS A N 1
ATOM 979 C CA . LYS A 1 124 ? -12.152 12.272 -13.447 1.00 87.50 124 LYS A CA 1
ATOM 980 C C . LYS A 1 124 ? -12.220 11.412 -14.711 1.00 87.50 124 LYS A C 1
ATOM 982 O O . LYS A 1 124 ? -12.734 10.300 -14.661 1.00 87.50 124 LYS A O 1
ATOM 987 N N . GLU A 1 125 ? -11.638 11.889 -15.809 1.00 86.69 125 GLU A N 1
ATOM 988 C CA . GLU A 1 125 ? -11.597 11.158 -17.082 1.00 86.69 125 GLU A CA 1
ATOM 989 C C . GLU A 1 125 ? -10.810 9.855 -16.963 1.00 86.69 125 GLU A C 1
ATOM 991 O O . GLU A 1 125 ? -11.254 8.815 -17.449 1.00 86.69 125 GLU A O 1
ATOM 996 N N . LEU A 1 126 ? -9.661 9.895 -16.279 1.00 87.69 126 LEU A N 1
ATOM 997 C CA . LEU A 1 126 ? -8.869 8.699 -16.019 1.00 87.69 126 LEU A CA 1
ATOM 998 C C . LEU A 1 126 ? -9.678 7.674 -15.224 1.00 87.69 126 LEU A C 1
ATOM 1000 O O . LEU A 1 126 ? -9.753 6.522 -15.641 1.00 87.69 126 LEU A O 1
ATOM 1004 N N . ASN A 1 127 ? -10.326 8.089 -14.131 1.00 90.00 127 ASN A N 1
ATOM 1005 C CA . ASN A 1 127 ? -11.193 7.208 -13.350 1.00 90.00 127 ASN A CA 1
ATOM 1006 C C . ASN A 1 127 ? -12.293 6.592 -14.224 1.00 90.00 127 ASN A C 1
ATOM 1008 O O . ASN A 1 127 ? -12.465 5.376 -14.217 1.00 90.00 127 ASN A O 1
ATOM 1012 N N . ASP A 1 128 ? -12.991 7.391 -15.033 1.00 88.56 128 ASP A N 1
ATOM 1013 C CA . ASP A 1 128 ? -14.041 6.887 -15.923 1.00 88.56 128 ASP A CA 1
ATOM 1014 C C . ASP A 1 128 ? -13.524 5.888 -16.971 1.00 88.56 128 ASP A C 1
ATOM 1016 O O . ASP A 1 128 ? -14.260 4.979 -17.363 1.00 88.56 128 ASP A O 1
ATOM 1020 N N . LEU A 1 129 ? -12.280 6.032 -17.438 1.00 87.00 129 LEU A N 1
ATOM 1021 C CA . LEU A 1 129 ? -11.625 5.043 -18.299 1.00 87.00 129 LEU A CA 1
ATOM 1022 C C . LEU A 1 129 ? -11.285 3.761 -17.528 1.00 87.00 129 LEU A C 1
ATOM 1024 O O . LEU A 1 129 ? -11.585 2.676 -18.022 1.00 87.00 129 LEU A O 1
ATOM 1028 N N . PHE A 1 130 ? -10.727 3.872 -16.317 1.00 87.81 130 PHE A N 1
ATOM 1029 C CA . PHE A 1 130 ? -10.408 2.714 -15.473 1.00 87.81 130 PHE A CA 1
ATOM 1030 C C . PHE A 1 130 ? -11.646 1.891 -15.137 1.00 87.81 130 PHE A C 1
ATOM 1032 O O . PHE A 1 130 ? -11.631 0.674 -15.318 1.00 87.81 130 PHE A O 1
ATOM 1039 N N . PHE A 1 131 ? -12.726 2.546 -14.705 1.00 91.38 131 PHE A N 1
ATOM 1040 C CA . PHE A 1 131 ? -13.975 1.868 -14.370 1.00 91.38 131 PHE A CA 1
ATOM 1041 C C . PHE A 1 131 ? -14.541 1.094 -15.559 1.00 91.38 131 PHE A C 1
ATOM 1043 O O . PHE A 1 131 ? -14.924 -0.064 -15.403 1.00 91.38 131 PHE A O 1
ATOM 1050 N N . ARG A 1 132 ? -14.556 1.712 -16.747 1.00 88.38 132 ARG A N 1
ATOM 1051 C CA . ARG A 1 132 ? -15.078 1.085 -17.968 1.00 88.38 132 ARG A CA 1
ATOM 1052 C C . ARG A 1 132 ? -14.218 -0.085 -18.434 1.00 88.38 132 ARG A C 1
ATOM 1054 O O . ARG A 1 132 ? -14.762 -1.145 -18.715 1.00 88.38 132 ARG A O 1
ATOM 1061 N N . ALA A 1 133 ? -12.900 0.092 -18.490 1.00 90.50 133 ALA A N 1
ATOM 1062 C CA . ALA A 1 133 ? -11.990 -0.924 -19.014 1.00 90.50 133 ALA A CA 1
ATOM 1063 C C . ALA A 1 133 ? -11.880 -2.169 -18.115 1.00 90.50 133 ALA A C 1
ATOM 1065 O O . ALA A 1 133 ? -11.590 -3.250 -18.612 1.00 90.50 133 ALA A O 1
ATOM 1066 N N . ASN A 1 134 ? -12.124 -2.026 -16.807 1.00 91.25 134 ASN A N 1
ATOM 1067 C CA . ASN A 1 134 ? -11.942 -3.101 -15.821 1.00 91.25 134 ASN A CA 1
ATOM 1068 C C . ASN A 1 134 ? -13.251 -3.607 -15.207 1.00 91.25 134 ASN A C 1
ATOM 1070 O O . ASN A 1 134 ? -13.222 -4.414 -14.282 1.00 91.25 134 ASN A O 1
ATOM 1074 N N . ASN A 1 135 ? -14.402 -3.112 -15.677 1.00 90.00 135 ASN A N 1
ATOM 1075 C CA . ASN A 1 135 ? -15.717 -3.451 -15.127 1.00 90.00 135 ASN A CA 1
ATOM 1076 C C . ASN A 1 135 ? -15.801 -3.263 -13.592 1.00 90.00 135 ASN A C 1
ATOM 1078 O O . ASN A 1 135 ? -16.402 -4.066 -12.869 1.00 90.00 135 ASN A O 1
ATOM 1082 N N . PHE A 1 136 ? -15.167 -2.212 -13.066 1.00 91.31 136 PHE A N 1
ATOM 1083 C CA . PHE A 1 136 ? -15.188 -1.891 -11.636 1.00 91.31 136 PHE A CA 1
ATOM 1084 C C . PHE A 1 136 ? -16.489 -1.181 -11.234 1.00 91.31 136 PHE A C 1
ATOM 1086 O O . PHE A 1 136 ? -17.118 -0.472 -12.019 1.00 91.31 136 PHE A O 1
ATOM 1093 N N . ILE A 1 137 ? -16.895 -1.362 -9.979 1.00 90.19 137 ILE A N 1
ATOM 1094 C CA . ILE A 1 137 ? -18.072 -0.733 -9.375 1.00 90.19 137 ILE A CA 1
ATOM 1095 C C . ILE A 1 137 ? -17.732 0.712 -9.004 1.00 90.19 137 ILE A C 1
ATOM 1097 O O . ILE A 1 137 ? -16.794 0.940 -8.241 1.00 90.19 137 ILE A O 1
ATOM 1101 N N . LYS A 1 138 ? -18.521 1.681 -9.483 1.00 90.44 138 LYS A N 1
ATOM 1102 C CA . LYS A 1 138 ? -18.406 3.094 -9.086 1.00 90.44 138 LYS A CA 1
ATOM 1103 C C . LYS A 1 138 ? -18.987 3.305 -7.684 1.00 90.44 138 LYS A C 1
ATOM 1105 O O . LYS A 1 138 ? -20.151 3.652 -7.533 1.00 90.44 138 LYS A O 1
ATOM 1110 N N . ASP A 1 139 ? -18.171 3.067 -6.665 1.00 83.88 139 ASP A N 1
ATOM 1111 C CA . ASP A 1 139 ? -18.562 3.100 -5.247 1.00 83.88 139 ASP A CA 1
ATOM 1112 C C . ASP A 1 139 ? -18.153 4.386 -4.501 1.00 83.88 139 ASP A C 1
ATOM 1114 O O . ASP A 1 139 ? -18.366 4.495 -3.297 1.00 83.88 139 ASP A O 1
ATOM 1118 N N . GLY A 1 140 ? -17.540 5.349 -5.199 1.00 84.56 140 GLY A N 1
ATOM 1119 C CA . GLY A 1 140 ? -17.062 6.618 -4.634 1.00 84.56 140 GLY A CA 1
ATOM 1120 C C . GLY A 1 140 ? -15.758 6.525 -3.830 1.00 84.56 140 GLY A C 1
ATOM 1121 O O . GLY A 1 140 ? -15.133 7.552 -3.585 1.00 84.56 140 GLY A O 1
ATOM 1122 N N . ASN A 1 141 ? -15.313 5.319 -3.472 1.00 83.12 141 ASN A N 1
ATOM 1123 C CA . ASN A 1 141 ? -14.106 5.080 -2.677 1.00 83.12 141 ASN A CA 1
ATOM 1124 C C . ASN A 1 141 ? -12.943 4.579 -3.542 1.00 83.12 141 ASN A C 1
ATOM 1126 O O . ASN A 1 141 ? -11.792 4.965 -3.334 1.00 83.12 141 ASN A O 1
ATOM 1130 N N . THR A 1 142 ? -13.247 3.750 -4.541 1.00 88.31 142 THR A N 1
ATOM 1131 C CA . THR A 1 142 ? -12.294 3.343 -5.568 1.00 88.31 142 THR A CA 1
ATOM 1132 C C . THR A 1 142 ? -11.992 4.550 -6.446 1.00 88.31 142 THR A C 1
ATOM 1134 O O . THR A 1 142 ? -12.890 5.101 -7.079 1.00 88.31 142 THR A O 1
ATOM 1137 N N . SER A 1 143 ? -10.749 5.017 -6.457 1.00 91.38 143 SER A N 1
ATOM 1138 C CA . SER A 1 143 ? -10.373 6.195 -7.240 1.00 91.38 143 SER A CA 1
ATOM 1139 C C . SER A 1 143 ? -8.865 6.345 -7.356 1.00 91.38 143 SER A C 1
ATOM 1141 O O . SER A 1 143 ? -8.111 5.984 -6.454 1.00 91.38 143 SER A O 1
ATOM 1143 N N . ILE A 1 144 ? -8.408 6.910 -8.470 1.00 91.94 144 ILE A N 1
ATOM 1144 C CA . ILE A 1 144 ? -7.031 7.376 -8.613 1.00 91.94 144 ILE A CA 1
ATOM 1145 C C . ILE A 1 144 ? -6.804 8.532 -7.647 1.00 91.94 144 ILE A C 1
ATOM 1147 O O . ILE A 1 144 ? -7.465 9.566 -7.739 1.00 91.94 144 ILE A O 1
ATOM 1151 N N . VAL A 1 145 ? -5.812 8.366 -6.778 1.00 88.94 145 VAL A N 1
ATOM 1152 C CA . VAL A 1 145 ? -5.424 9.345 -5.755 1.00 88.94 145 VAL A CA 1
ATOM 1153 C C . VAL A 1 145 ? -4.042 9.938 -5.993 1.00 88.94 145 VAL A C 1
ATOM 1155 O O . VAL A 1 145 ? -3.707 10.971 -5.423 1.00 88.94 145 VAL A O 1
ATOM 1158 N N . GLY A 1 146 ? -3.225 9.310 -6.841 1.00 88.62 146 GLY A N 1
ATOM 1159 C CA . GLY A 1 146 ? -1.858 9.754 -7.078 1.00 88.62 146 GLY A CA 1
ATOM 1160 C C . GLY A 1 146 ? -1.371 9.437 -8.478 1.00 88.62 146 GLY A C 1
ATOM 1161 O O . GLY A 1 146 ? -1.699 8.403 -9.055 1.00 88.62 146 GLY A O 1
ATOM 1162 N N . ARG A 1 147 ? -0.562 10.345 -9.024 1.00 91.44 147 ARG A N 1
ATOM 1163 C CA . ARG A 1 147 ? 0.169 10.161 -10.278 1.00 91.44 147 ARG A CA 1
ATOM 1164 C C . ARG A 1 147 ? 1.544 10.767 -10.107 1.00 91.44 147 ARG A C 1
ATOM 1166 O O . ARG A 1 147 ? 1.659 11.936 -9.747 1.00 91.44 147 ARG A O 1
ATOM 1173 N N . LYS A 1 148 ? 2.580 9.977 -10.349 1.00 88.94 148 LYS A N 1
ATOM 1174 C CA . LYS A 1 148 ? 3.961 10.428 -10.237 1.00 88.94 148 LYS A CA 1
ATOM 1175 C C . LYS A 1 148 ? 4.703 10.084 -11.512 1.00 88.94 148 LYS A C 1
ATOM 1177 O O . LYS A 1 148 ? 4.893 8.910 -11.822 1.00 88.94 148 LYS A O 1
ATOM 1182 N N . ARG A 1 149 ? 5.135 11.123 -12.221 1.00 88.25 149 ARG A N 1
ATOM 1183 C CA . ARG A 1 149 ? 6.049 10.995 -13.351 1.00 88.25 149 ARG A CA 1
ATOM 1184 C C . ARG A 1 149 ? 7.400 10.487 -12.854 1.00 88.25 149 ARG A C 1
ATOM 1186 O O . ARG A 1 149 ? 7.923 10.965 -11.847 1.00 88.25 149 ARG A O 1
ATOM 1193 N N . MET A 1 150 ? 7.957 9.524 -13.567 1.00 80.56 150 MET A N 1
ATOM 1194 C CA . MET A 1 150 ? 9.244 8.905 -13.293 1.00 80.56 150 MET A CA 1
ATOM 1195 C C . MET A 1 150 ? 10.030 8.822 -14.599 1.00 80.56 150 MET A C 1
ATOM 1197 O O . MET A 1 150 ? 9.462 8.557 -15.655 1.00 80.56 150 MET A O 1
ATOM 1201 N N . LYS A 1 151 ? 11.340 9.060 -14.529 1.00 75.38 151 LYS A N 1
ATOM 1202 C CA . LYS A 1 151 ? 12.255 8.829 -15.648 1.00 75.38 151 LYS A CA 1
ATOM 1203 C C . LYS A 1 151 ? 13.182 7.688 -15.257 1.00 75.38 151 LYS A C 1
ATOM 1205 O O . LYS A 1 151 ? 13.944 7.835 -14.305 1.00 75.38 151 LYS A O 1
ATOM 1210 N N . ILE A 1 152 ? 13.079 6.558 -15.949 1.00 65.88 152 ILE A N 1
ATOM 1211 C CA . ILE A 1 152 ? 13.853 5.344 -15.661 1.00 65.88 152 ILE A CA 1
ATOM 1212 C C . ILE A 1 152 ? 14.466 4.875 -16.975 1.00 65.88 152 ILE A C 1
ATOM 1214 O O . ILE A 1 152 ? 13.746 4.720 -17.952 1.00 65.88 152 ILE A O 1
ATOM 1218 N N . ALA A 1 153 ? 15.791 4.711 -17.019 1.00 64.69 153 ALA A N 1
ATOM 1219 C CA . ALA A 1 153 ? 16.515 4.223 -18.201 1.00 64.69 153 ALA A CA 1
ATOM 1220 C C . ALA A 1 153 ? 16.170 4.949 -19.528 1.00 64.69 153 ALA A C 1
ATOM 1222 O O . ALA A 1 153 ? 16.183 4.355 -20.597 1.00 64.69 153 ALA A O 1
ATOM 1223 N N . GLY A 1 154 ? 15.849 6.248 -19.468 1.00 69.88 154 GLY A N 1
ATOM 1224 C CA . GLY A 1 154 ? 15.471 7.046 -20.644 1.00 69.88 154 GLY A CA 1
ATOM 1225 C C . GLY A 1 154 ? 13.978 7.023 -20.993 1.00 69.88 154 GLY A C 1
ATOM 1226 O O . GLY A 1 154 ? 13.526 7.933 -21.684 1.00 69.88 154 GLY A O 1
ATOM 1227 N N . LEU A 1 155 ? 13.202 6.089 -20.438 1.00 71.94 155 LEU A N 1
ATOM 1228 C CA . LEU A 1 155 ? 11.748 6.027 -20.580 1.00 71.94 155 LEU A CA 1
ATOM 1229 C C . LEU A 1 155 ? 11.055 6.981 -19.603 1.00 71.94 155 LEU A C 1
ATOM 1231 O O . LEU A 1 155 ? 11.507 7.197 -18.472 1.00 71.94 155 LEU A O 1
ATOM 1235 N N . VAL A 1 156 ? 9.934 7.554 -20.045 1.00 83.75 156 VAL A N 1
ATOM 1236 C CA . VAL A 1 156 ? 9.024 8.326 -19.193 1.00 83.75 156 VAL A CA 1
ATOM 1237 C C . VAL A 1 156 ? 7.885 7.406 -18.789 1.00 83.75 156 VAL A C 1
ATOM 1239 O O . VAL A 1 156 ? 7.099 6.990 -19.633 1.00 83.75 156 VAL A O 1
ATOM 1242 N N . LEU A 1 157 ? 7.795 7.110 -17.497 1.00 85.31 157 LEU A N 1
ATOM 1243 C CA . LEU A 1 157 ? 6.732 6.304 -16.912 1.00 85.31 157 LEU A CA 1
ATOM 1244 C C . LEU A 1 157 ? 5.892 7.166 -15.971 1.00 85.31 157 LEU A C 1
ATOM 1246 O O . LEU A 1 157 ? 6.388 8.108 -15.350 1.00 85.31 157 LEU A O 1
ATOM 1250 N N . THR A 1 158 ? 4.633 6.797 -15.787 1.00 88.94 158 THR A N 1
ATOM 1251 C CA . THR A 1 158 ? 3.793 7.333 -14.719 1.00 88.94 158 THR A CA 1
ATOM 1252 C C . THR A 1 158 ? 3.412 6.217 -13.755 1.00 88.94 158 THR A C 1
ATOM 1254 O O . THR A 1 158 ? 2.715 5.278 -14.135 1.00 88.94 158 THR A O 1
ATOM 1257 N N . LYS A 1 159 ? 3.824 6.337 -12.485 1.00 89.75 159 LYS A N 1
ATOM 1258 C CA . LYS A 1 159 ? 3.246 5.551 -11.387 1.00 89.75 159 LYS A CA 1
ATOM 1259 C C . LYS A 1 159 ? 1.864 6.116 -11.093 1.00 89.75 159 LYS A C 1
ATOM 1261 O O . LYS A 1 159 ? 1.754 7.278 -10.697 1.00 89.75 159 LYS A O 1
ATOM 1266 N N . VAL A 1 160 ? 0.831 5.306 -11.257 1.00 90.75 160 VAL A N 1
ATOM 1267 C CA . VAL A 1 160 ? -0.539 5.661 -10.886 1.00 90.75 160 VAL A CA 1
ATOM 1268 C C . VAL A 1 160 ? -0.885 4.919 -9.604 1.00 90.75 160 VAL A C 1
ATOM 1270 O O . VAL A 1 160 ? -0.694 3.711 -9.530 1.00 90.75 160 VAL A O 1
ATOM 1273 N N . THR A 1 161 ? -1.370 5.640 -8.599 1.00 90.50 161 THR A N 1
ATOM 1274 C CA . THR A 1 161 ? -1.819 5.093 -7.316 1.00 90.50 161 THR A CA 1
ATOM 1275 C C . THR A 1 161 ? -3.324 5.272 -7.200 1.00 90.50 161 THR A C 1
ATOM 1277 O O . THR A 1 161 ? -3.852 6.362 -7.441 1.00 90.50 161 THR A O 1
ATOM 1280 N N . MET A 1 162 ? -4.008 4.206 -6.809 1.00 90.31 162 MET A N 1
ATOM 1281 C CA . MET A 1 162 ? -5.457 4.124 -6.746 1.00 90.31 162 MET A CA 1
ATOM 1282 C C . MET A 1 162 ? -5.878 3.539 -5.401 1.00 90.31 162 MET A C 1
ATOM 1284 O O . MET A 1 162 ? -5.379 2.488 -5.013 1.00 90.31 162 MET A O 1
ATOM 1288 N N . ASN A 1 163 ? -6.810 4.195 -4.715 1.00 88.25 163 ASN A N 1
ATOM 1289 C CA . ASN A 1 163 ? -7.557 3.568 -3.630 1.00 88.25 163 ASN A CA 1
ATOM 1290 C C . ASN A 1 163 ? -8.513 2.540 -4.229 1.00 88.25 163 ASN A C 1
ATOM 1292 O O . ASN A 1 163 ? -9.143 2.825 -5.246 1.00 88.25 163 ASN A O 1
ATOM 1296 N N . ILE A 1 164 ? -8.659 1.375 -3.609 1.00 85.62 164 ILE A N 1
ATOM 1297 C CA . ILE A 1 164 ? -9.531 0.311 -4.112 1.00 85.62 164 ILE A CA 1
ATOM 1298 C C . ILE A 1 164 ? -10.453 -0.198 -3.003 1.00 85.62 164 ILE A C 1
ATOM 1300 O O . ILE A 1 164 ? -10.062 -0.290 -1.849 1.00 85.62 164 ILE A O 1
ATOM 1304 N N . THR A 1 165 ? -11.708 -0.507 -3.303 1.00 82.25 165 THR A N 1
ATOM 1305 C CA . THR A 1 165 ? -12.568 -1.207 -2.333 1.00 82.25 165 THR A CA 1
ATOM 1306 C C . THR A 1 165 ? -12.371 -2.714 -2.411 1.00 82.25 165 THR A C 1
ATOM 1308 O O . THR A 1 165 ? -11.889 -3.224 -3.419 1.00 82.25 165 THR A O 1
ATOM 1311 N N . GLY A 1 166 ? -12.816 -3.451 -1.387 1.00 74.44 166 GLY A N 1
ATOM 1312 C CA . GLY A 1 166 ? -12.739 -4.918 -1.390 1.00 74.44 166 GLY A CA 1
ATOM 1313 C C . GLY A 1 166 ? -13.421 -5.553 -2.597 1.00 74.44 166 GLY A C 1
ATOM 1314 O O . GLY A 1 166 ? -12.816 -6.379 -3.268 1.00 74.44 166 GLY A O 1
ATOM 1315 N N . LYS A 1 167 ? -14.610 -5.060 -2.971 1.00 79.62 167 LYS A N 1
ATOM 1316 C CA . LYS A 1 167 ? -15.350 -5.563 -4.141 1.00 79.62 167 LYS A CA 1
ATOM 1317 C C . LYS A 1 167 ? -14.579 -5.391 -5.453 1.00 79.62 167 LYS A C 1
ATOM 1319 O O . LYS A 1 167 ? -14.610 -6.268 -6.308 1.00 79.62 167 LYS A O 1
ATOM 1324 N N . ASN A 1 168 ? -13.908 -4.254 -5.642 1.00 86.62 168 ASN A N 1
ATOM 1325 C CA . ASN A 1 168 ? -13.106 -4.028 -6.847 1.00 86.62 168 ASN A CA 1
ATOM 1326 C C . ASN A 1 168 ? -11.749 -4.732 -6.776 1.00 86.62 168 ASN A C 1
ATOM 1328 O O . ASN A 1 168 ? -11.208 -5.104 -7.814 1.00 86.62 168 ASN A O 1
ATOM 1332 N N . ARG A 1 169 ? -11.211 -4.959 -5.574 1.00 83.00 169 ARG A N 1
ATOM 1333 C CA . ARG A 1 169 ? -9.986 -5.735 -5.395 1.00 83.00 169 ARG A CA 1
ATOM 1334 C C . ARG A 1 169 ? -10.200 -7.217 -5.677 1.00 83.00 169 ARG A C 1
ATOM 1336 O O . ARG A 1 169 ? -9.338 -7.813 -6.301 1.00 83.00 169 ARG A O 1
ATOM 1343 N N . GLU A 1 170 ? -11.333 -7.794 -5.291 1.00 77.31 170 GLU A N 1
ATOM 1344 C CA . GLU A 1 170 ? -11.714 -9.156 -5.697 1.00 77.31 170 GLU A CA 1
ATOM 1345 C C . GLU A 1 170 ? -11.717 -9.296 -7.212 1.00 77.31 170 GLU A C 1
ATOM 1347 O O . GLU A 1 170 ? -10.997 -10.132 -7.741 1.00 77.31 170 GLU A O 1
ATOM 1352 N N . LYS A 1 171 ? -12.392 -8.381 -7.918 1.00 83.38 171 LYS A N 1
ATOM 1353 C CA . LYS A 1 171 ? -12.357 -8.349 -9.387 1.00 83.38 171 LYS A CA 1
ATOM 1354 C C . LYS A 1 171 ? -10.934 -8.253 -9.934 1.00 83.38 171 LYS A C 1
ATOM 1356 O O . LYS A 1 171 ? -10.602 -8.893 -10.923 1.00 83.38 171 LYS A O 1
ATOM 1361 N N . LEU A 1 172 ? -10.089 -7.436 -9.306 1.00 84.25 172 LEU A N 1
ATOM 1362 C CA . LEU A 1 172 ? -8.686 -7.311 -9.689 1.00 84.25 172 LEU A CA 1
ATOM 1363 C C . LEU A 1 172 ? -7.916 -8.629 -9.485 1.00 84.25 172 LEU A C 1
ATOM 1365 O O . LEU A 1 172 ? -7.115 -8.998 -10.341 1.00 84.25 172 LEU A O 1
ATOM 1369 N N . LEU A 1 173 ? -8.157 -9.340 -8.381 1.00 78.31 173 LEU A N 1
ATOM 1370 C CA . LEU A 1 173 ? -7.541 -10.637 -8.092 1.00 78.31 173 LEU A CA 1
ATOM 1371 C C . LEU A 1 173 ? -8.040 -11.745 -9.027 1.00 78.31 173 LEU A C 1
ATOM 1373 O O . LEU A 1 173 ? -7.222 -12.535 -9.491 1.00 78.31 173 LEU A O 1
ATOM 1377 N N . ASP A 1 174 ? -9.331 -11.760 -9.369 1.00 77.69 174 ASP A N 1
ATOM 1378 C CA . ASP A 1 174 ? -9.913 -12.683 -10.359 1.00 77.69 174 ASP A CA 1
ATOM 1379 C C . ASP A 1 174 ? -9.239 -12.542 -11.736 1.00 77.69 174 ASP A C 1
ATOM 1381 O O . ASP A 1 174 ? -9.206 -13.476 -12.538 1.00 77.69 174 ASP A O 1
ATOM 1385 N N . HIS A 1 175 ? -8.645 -11.374 -11.996 1.00 81.56 175 HIS A N 1
ATOM 1386 C CA . HIS A 1 175 ? -7.854 -11.070 -13.184 1.00 81.56 175 HIS A CA 1
ATOM 1387 C C . HIS A 1 175 ? -6.333 -11.145 -12.954 1.00 81.56 175 HIS A C 1
ATOM 1389 O O . HIS A 1 175 ? -5.573 -10.502 -13.682 1.00 81.56 175 HIS A O 1
ATOM 1395 N N . ASP A 1 176 ? -5.857 -11.923 -11.974 1.00 78.00 176 ASP A N 1
ATOM 1396 C CA . ASP A 1 176 ? -4.421 -12.122 -11.692 1.00 78.00 176 ASP A CA 1
ATOM 1397 C C . ASP A 1 176 ? -3.678 -10.789 -11.437 1.00 78.00 176 ASP A C 1
ATOM 1399 O O . ASP A 1 176 ? -2.540 -10.551 -11.865 1.00 78.00 176 ASP A O 1
ATOM 1403 N N . GLY A 1 177 ? -4.375 -9.854 -10.785 1.00 81.75 177 GLY A N 1
ATOM 1404 C CA . GLY A 1 177 ? -3.857 -8.528 -10.472 1.00 81.75 177 GLY A CA 1
ATOM 1405 C C . GLY A 1 177 ? -3.662 -7.635 -11.695 1.00 81.75 177 GLY A C 1
ATOM 1406 O O . GLY A 1 177 ? -2.930 -6.651 -11.608 1.00 81.75 177 GLY A O 1
ATOM 1407 N N . LYS A 1 178 ? -4.247 -7.958 -12.851 1.00 87.62 178 LYS A N 1
ATOM 1408 C CA . LYS A 1 178 ? -4.081 -7.178 -14.084 1.00 87.62 178 LYS A CA 1
ATOM 1409 C C . LYS A 1 178 ? -5.214 -6.183 -14.267 1.00 87.62 178 LYS A C 1
ATOM 1411 O O . LYS A 1 178 ? -6.378 -6.487 -14.028 1.00 87.62 178 LYS A O 1
ATOM 1416 N N . ILE A 1 179 ? -4.857 -5.004 -14.760 1.00 90.50 179 ILE A N 1
ATOM 1417 C CA . ILE A 1 179 ? -5.803 -3.993 -15.207 1.00 90.50 179 ILE A CA 1
ATOM 1418 C C . ILE A 1 179 ? -5.598 -3.682 -16.680 1.00 90.50 179 ILE A C 1
ATOM 1420 O O . ILE A 1 179 ? -4.476 -3.615 -17.183 1.00 90.50 179 ILE A O 1
ATOM 1424 N N . HIS A 1 180 ? -6.705 -3.425 -17.350 1.00 90.00 180 HIS A N 1
ATOM 1425 C CA . HIS A 1 180 ? -6.757 -2.881 -18.688 1.00 90.00 180 HIS A CA 1
ATOM 1426 C C . HIS A 1 180 ? -6.819 -1.363 -18.590 1.00 90.00 180 HIS A C 1
ATOM 1428 O O . HIS A 1 180 ? -7.664 -0.788 -17.897 1.00 90.00 180 HIS A O 1
ATOM 1434 N N . PHE A 1 181 ? -5.928 -0.694 -19.304 1.00 85.19 181 PHE A N 1
ATOM 1435 C CA . PHE A 1 181 ? -5.971 0.745 -19.453 1.00 85.19 181 PHE A CA 1
ATOM 1436 C C . PHE A 1 181 ? -5.682 1.113 -20.900 1.00 85.19 181 PHE A C 1
ATOM 1438 O O . PHE A 1 181 ? -4.583 0.897 -21.406 1.00 85.19 181 PHE A O 1
ATOM 1445 N N . ARG A 1 182 ? -6.680 1.697 -21.571 1.00 81.31 182 ARG A N 1
ATOM 1446 C CA . ARG A 1 182 ? -6.636 1.972 -23.014 1.00 81.31 182 ARG A CA 1
ATOM 1447 C C . ARG A 1 182 ? -6.353 0.688 -23.801 1.00 81.31 182 ARG A C 1
ATOM 1449 O O . ARG A 1 182 ? -7.186 -0.208 -23.805 1.00 81.31 182 ARG A O 1
ATOM 1456 N N . THR A 1 183 ? -5.201 0.619 -24.458 1.00 82.44 183 THR A N 1
ATOM 1457 C CA . THR A 1 183 ? -4.759 -0.485 -25.312 1.00 82.44 183 THR A CA 1
ATOM 1458 C C . THR A 1 183 ? -3.748 -1.397 -24.621 1.00 82.44 183 THR A C 1
ATOM 1460 O O . THR A 1 183 ? -3.265 -2.334 -25.248 1.00 82.44 183 THR A O 1
ATOM 1463 N N . VAL A 1 184 ? -3.403 -1.133 -23.355 1.00 86.44 184 VAL A N 1
ATOM 1464 C CA . VAL A 1 184 ? -2.399 -1.906 -22.616 1.00 86.44 184 VAL A CA 1
ATOM 1465 C C . VAL A 1 184 ? -3.015 -2.620 -21.422 1.00 86.44 184 VAL A C 1
ATOM 1467 O O . VAL A 1 184 ? -3.963 -2.139 -20.799 1.00 86.44 184 VAL A O 1
ATOM 1470 N N . THR A 1 185 ? -2.443 -3.775 -21.096 1.00 90.12 185 THR A N 1
ATOM 1471 C CA . THR A 1 185 ? -2.743 -4.517 -19.871 1.00 90.12 185 THR A CA 1
ATOM 1472 C C . THR A 1 185 ? -1.516 -4.466 -18.984 1.00 90.12 185 THR A C 1
ATOM 1474 O O . THR A 1 185 ? -0.430 -4.848 -19.415 1.00 90.12 185 THR A O 1
ATOM 1477 N N . VAL A 1 186 ? -1.676 -3.989 -17.755 1.00 88.62 186 VAL A N 1
ATOM 1478 C CA . VAL A 1 186 ? -0.579 -3.846 -16.795 1.00 88.62 186 VAL A CA 1
ATOM 1479 C C . VAL A 1 186 ? -0.924 -4.537 -15.491 1.00 88.62 186 VAL A C 1
ATOM 1481 O O . VAL A 1 186 ? -2.091 -4.661 -15.128 1.00 88.62 186 VAL A O 1
ATOM 1484 N N . ARG A 1 187 ? 0.098 -5.005 -14.777 1.00 88.00 187 ARG A N 1
ATOM 1485 C CA . ARG A 1 187 ? -0.084 -5.601 -13.455 1.00 88.00 187 ARG A CA 1
ATOM 1486 C C . ARG A 1 187 ? -0.107 -4.509 -12.382 1.00 88.00 187 ARG A C 1
ATOM 1488 O O . ARG A 1 187 ? 0.710 -3.587 -12.402 1.00 88.00 187 ARG A O 1
ATOM 1495 N N . CYS A 1 188 ? -1.056 -4.633 -11.467 1.00 88.31 188 CYS A N 1
ATOM 1496 C CA . CYS A 1 188 ? -1.178 -3.854 -10.249 1.00 88.31 188 CYS A CA 1
ATOM 1497 C C . CYS A 1 188 ? -0.394 -4.487 -9.112 1.00 88.31 188 CYS A C 1
ATOM 1499 O O . CYS A 1 188 ? -0.236 -5.703 -9.033 1.00 88.31 188 CYS A O 1
ATOM 1501 N N . TYR A 1 189 ? 0.023 -3.630 -8.195 1.00 85.44 189 TYR A N 1
ATOM 1502 C CA . TYR A 1 189 ? 0.775 -3.987 -7.010 1.00 85.44 189 TYR A CA 1
ATOM 1503 C C . TYR A 1 189 ? 0.174 -3.302 -5.793 1.00 85.44 189 TYR A C 1
ATOM 1505 O O . TYR A 1 189 ? -0.239 -2.147 -5.880 1.00 85.44 189 TYR A O 1
ATOM 1513 N N . ASP A 1 190 ? 0.137 -3.980 -4.654 1.00 82.75 190 ASP A N 1
ATOM 1514 C CA . ASP A 1 190 ? -0.285 -3.376 -3.396 1.00 82.75 190 ASP A CA 1
ATOM 1515 C C . ASP A 1 190 ? 0.766 -2.339 -2.952 1.00 82.75 190 ASP A C 1
ATOM 1517 O O . ASP A 1 190 ? 1.975 -2.597 -2.921 1.00 82.75 190 ASP A O 1
ATOM 1521 N N . ASP A 1 191 ? 0.320 -1.127 -2.615 1.00 80.38 191 ASP A N 1
ATOM 1522 C CA . ASP A 1 191 ? 1.182 -0.049 -2.132 1.00 80.38 191 ASP A CA 1
ATOM 1523 C C . ASP A 1 191 ? 1.509 -0.244 -0.649 1.00 80.38 191 ASP A C 1
ATOM 1525 O O . ASP A 1 191 ? 1.010 0.453 0.233 1.00 80.38 191 ASP A O 1
ATOM 1529 N N . ILE A 1 192 ? 2.399 -1.196 -0.380 1.00 74.62 192 ILE A N 1
ATOM 1530 C CA . ILE A 1 192 ? 2.869 -1.556 0.966 1.00 74.62 192 ILE A CA 1
ATOM 1531 C C . ILE A 1 192 ? 3.847 -0.541 1.582 1.00 74.62 192 ILE A C 1
ATOM 1533 O O . ILE A 1 192 ? 4.541 -0.856 2.546 1.00 74.62 192 ILE A O 1
ATOM 1537 N N . LYS A 1 193 ? 3.929 0.672 1.013 1.00 74.12 193 LYS A N 1
ATOM 1538 C CA . LYS A 1 193 ? 4.712 1.816 1.516 1.00 74.12 193 LYS A CA 1
ATOM 1539 C C . LYS A 1 193 ? 6.176 1.491 1.821 1.00 74.12 193 LYS A C 1
ATOM 1541 O O . LYS A 1 193 ? 6.748 1.998 2.781 1.00 74.12 193 LYS A O 1
ATOM 1546 N N . LEU A 1 194 ? 6.802 0.682 0.967 1.00 74.69 194 LEU A N 1
ATOM 1547 C CA . LEU A 1 194 ? 8.235 0.421 1.058 1.00 74.69 194 LEU A CA 1
ATOM 1548 C C . LEU A 1 194 ? 9.030 1.720 0.916 1.00 74.69 194 LEU A C 1
ATOM 1550 O O . LEU A 1 194 ? 9.072 2.332 -0.153 1.00 74.69 194 LEU A O 1
ATOM 1554 N N . GLU A 1 195 ? 9.696 2.114 1.995 1.00 78.19 195 GLU A N 1
ATOM 1555 C CA . GLU A 1 195 ? 10.610 3.248 1.984 1.00 78.19 195 GLU A CA 1
ATOM 1556 C C . GLU A 1 195 ? 11.957 2.827 1.406 1.00 78.19 195 GLU A C 1
ATOM 1558 O O . GLU A 1 195 ? 12.606 1.917 1.925 1.00 78.19 195 GLU A O 1
ATOM 1563 N N . PHE A 1 196 ? 12.377 3.499 0.336 1.00 81.12 196 PHE A N 1
ATOM 1564 C CA . PHE A 1 196 ? 13.671 3.305 -0.306 1.00 81.12 196 PHE A CA 1
ATOM 1565 C C . PHE A 1 196 ? 14.451 4.617 -0.324 1.00 81.12 196 PHE A C 1
ATOM 1567 O O . PHE A 1 196 ? 13.988 5.633 -0.852 1.00 81.12 196 PHE A O 1
ATOM 1574 N N . CYS A 1 197 ? 15.659 4.585 0.225 1.00 83.25 197 CYS A N 1
ATOM 1575 C CA . CYS A 1 197 ? 16.538 5.733 0.276 1.00 83.25 197 CYS A CA 1
ATOM 1576 C C . CYS A 1 197 ? 17.369 5.823 -1.005 1.00 83.25 197 CYS A C 1
ATOM 1578 O O . CYS A 1 197 ? 18.271 5.016 -1.222 1.00 83.25 197 CYS A O 1
ATOM 1580 N N . LEU A 1 198 ? 17.113 6.847 -1.824 1.00 78.81 198 LEU A N 1
ATOM 1581 C CA . LEU A 1 198 ? 17.895 7.117 -3.038 1.00 78.81 198 LEU A CA 1
ATOM 1582 C C . LEU A 1 198 ? 19.337 7.558 -2.748 1.00 78.81 198 LEU A C 1
ATOM 1584 O O . LEU A 1 198 ? 20.164 7.495 -3.647 1.00 78.81 198 LEU A O 1
ATOM 1588 N N . ASN A 1 199 ? 19.640 7.977 -1.514 1.00 83.50 199 ASN A N 1
ATOM 1589 C C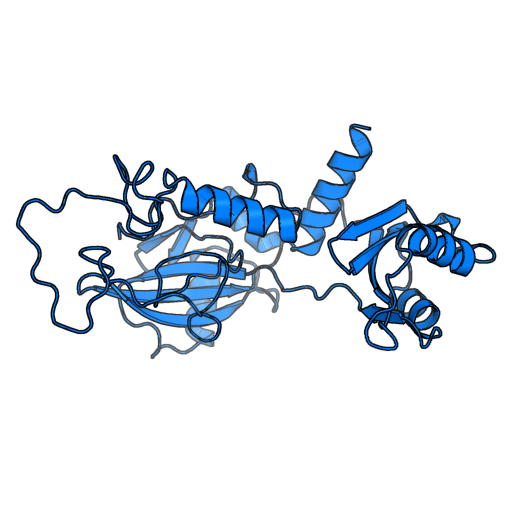A . ASN A 1 199 ? 20.984 8.402 -1.135 1.00 83.50 199 ASN A CA 1
ATOM 1590 C C . ASN A 1 199 ? 21.917 7.207 -0.913 1.00 83.50 199 ASN A C 1
ATOM 1592 O O . ASN A 1 199 ? 22.985 7.122 -1.504 1.00 83.50 199 ASN A O 1
ATOM 1596 N N . CYS A 1 200 ? 21.504 6.256 -0.073 1.00 85.81 200 CYS A N 1
ATOM 1597 C CA . CYS A 1 200 ? 22.344 5.114 0.301 1.00 85.81 200 CYS A CA 1
ATOM 1598 C C . CYS A 1 200 ? 21.916 3.781 -0.322 1.00 85.81 200 CYS A C 1
ATOM 1600 O O . CYS A 1 200 ? 22.556 2.757 -0.074 1.00 85.81 200 CYS A O 1
ATOM 1602 N N . LEU A 1 201 ? 20.843 3.795 -1.118 1.00 82.81 201 LEU A N 1
ATOM 1603 C CA . LEU A 1 201 ? 20.289 2.650 -1.840 1.00 82.81 201 LEU A CA 1
ATOM 1604 C C . LEU A 1 201 ? 19.842 1.510 -0.914 1.00 82.81 201 LEU A C 1
ATOM 1606 O O . LEU A 1 201 ? 20.024 0.335 -1.223 1.00 82.81 201 LEU A O 1
ATOM 1610 N N . ARG A 1 202 ? 19.243 1.849 0.233 1.00 84.44 202 ARG A N 1
ATOM 1611 C CA . ARG A 1 202 ? 18.722 0.882 1.214 1.00 84.44 202 ARG A CA 1
ATOM 1612 C C . ARG A 1 202 ? 17.246 1.099 1.509 1.00 84.44 202 ARG A C 1
ATOM 1614 O O . ARG A 1 202 ? 16.732 2.209 1.389 1.00 84.44 202 ARG A O 1
ATOM 1621 N N . PHE A 1 203 ? 16.586 0.027 1.932 1.00 84.06 203 PHE A N 1
ATOM 1622 C CA . PHE A 1 203 ? 15.213 0.075 2.421 1.00 84.06 203 PHE A CA 1
ATOM 1623 C C . PHE A 1 203 ? 15.119 0.545 3.878 1.00 84.06 203 PHE A C 1
ATOM 1625 O O . PHE A 1 203 ? 16.083 0.444 4.638 1.00 84.06 203 PHE A O 1
ATOM 1632 N N . GLY A 1 204 ? 13.932 1.015 4.263 1.00 79.75 204 GLY A N 1
ATOM 1633 C CA . GLY A 1 204 ? 13.548 1.306 5.648 1.00 79.75 204 GLY A CA 1
ATOM 1634 C C . GLY A 1 204 ? 13.706 2.761 6.088 1.00 79.75 204 GLY A C 1
ATOM 1635 O O . GLY A 1 204 ? 13.506 3.040 7.264 1.00 79.75 204 GLY A O 1
ATOM 1636 N N . HIS A 1 205 ? 14.092 3.664 5.182 1.00 80.31 205 HIS A N 1
ATOM 1637 C CA . HIS A 1 205 ? 14.082 5.109 5.425 1.00 80.31 205 HIS A CA 1
ATOM 1638 C C . HIS A 1 205 ? 14.017 5.897 4.109 1.00 80.31 205 HIS A C 1
ATOM 1640 O O . HIS A 1 205 ? 14.388 5.396 3.043 1.00 80.31 205 HIS A O 1
ATOM 1646 N N . GLY A 1 206 ? 13.572 7.152 4.188 1.00 79.94 206 GLY A N 1
ATOM 1647 C CA . GLY A 1 206 ? 13.654 8.125 3.096 1.00 79.94 206 GLY A CA 1
ATOM 1648 C C . GLY A 1 206 ? 14.977 8.901 3.072 1.00 79.94 206 GLY A C 1
ATOM 1649 O O . GLY A 1 206 ? 15.754 8.875 4.024 1.00 79.94 206 GLY A O 1
ATOM 1650 N N . VAL A 1 207 ? 15.212 9.653 1.990 1.00 77.31 207 VAL A N 1
ATOM 1651 C CA . VAL A 1 207 ? 16.430 10.474 1.800 1.00 77.31 207 VAL A CA 1
ATOM 1652 C C . VAL A 1 207 ? 16.626 11.486 2.934 1.00 77.31 207 VAL A C 1
ATOM 1654 O O . VAL A 1 207 ? 17.730 11.618 3.448 1.00 77.31 207 VAL A O 1
ATOM 1657 N N . ASN A 1 208 ? 15.547 12.129 3.386 1.00 81.25 208 ASN A N 1
ATOM 1658 C CA . ASN A 1 208 ? 15.590 13.154 4.438 1.00 81.25 208 ASN A CA 1
ATOM 1659 C C . ASN A 1 208 ? 15.951 12.601 5.827 1.00 81.25 208 ASN A C 1
ATOM 1661 O O . ASN A 1 208 ? 16.237 13.369 6.737 1.00 81.25 208 ASN A O 1
ATOM 1665 N N . SER A 1 209 ? 15.918 11.279 5.997 1.00 84.88 209 SER A N 1
ATOM 1666 C CA . SER A 1 209 ? 16.251 10.588 7.248 1.00 84.88 209 SER A CA 1
ATOM 1667 C C . SER A 1 209 ? 17.535 9.764 7.113 1.00 84.88 209 SER A C 1
ATOM 1669 O O . SER A 1 209 ? 17.820 8.910 7.949 1.00 84.88 209 SER A O 1
ATOM 1671 N N . CYS A 1 210 ? 18.299 9.972 6.036 1.00 87.38 210 CYS A N 1
ATOM 1672 C CA . CYS A 1 210 ? 19.506 9.213 5.751 1.00 87.38 210 CYS A CA 1
ATOM 1673 C C . CYS A 1 210 ? 20.727 9.830 6.438 1.00 87.38 210 CYS A C 1
ATOM 1675 O O . CYS A 1 210 ? 21.153 10.922 6.083 1.00 87.38 210 CYS A O 1
ATOM 1677 N N . SER A 1 211 ? 21.346 9.081 7.349 1.00 89.25 211 SER A N 1
ATOM 1678 C CA . SER A 1 211 ? 22.670 9.389 7.914 1.00 89.25 211 SER A CA 1
ATOM 1679 C C . SER A 1 211 ? 23.818 8.658 7.205 1.00 89.25 211 SER A C 1
ATOM 1681 O O . SER A 1 211 ? 24.987 8.882 7.507 1.00 89.25 211 SER A O 1
ATOM 1683 N N . ASN A 1 212 ? 23.498 7.761 6.268 1.00 86.75 212 ASN A N 1
ATOM 1684 C CA . ASN A 1 212 ? 24.492 7.026 5.490 1.00 86.75 212 ASN A CA 1
ATOM 1685 C C . ASN A 1 212 ? 25.083 7.904 4.383 1.00 86.75 212 ASN A C 1
ATOM 1687 O O . ASN A 1 212 ? 24.395 8.763 3.828 1.00 86.75 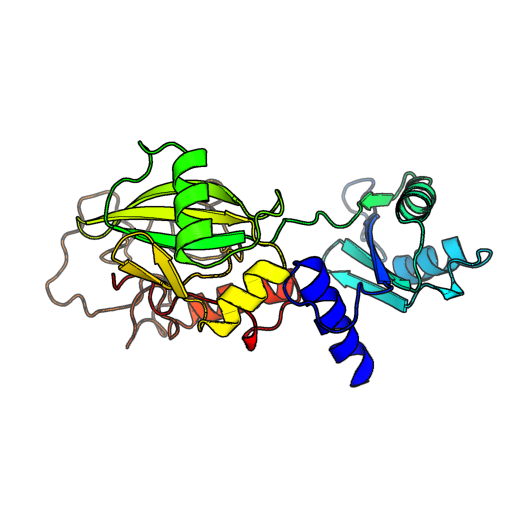212 ASN A O 1
ATOM 1691 N N . LYS A 1 213 ? 26.328 7.609 4.008 1.00 86.12 213 LYS A N 1
ATOM 1692 C CA . LYS A 1 213 ? 26.997 8.245 2.875 1.00 86.12 213 LYS A CA 1
ATOM 1693 C C . LYS A 1 213 ? 26.309 7.921 1.546 1.00 86.12 213 LYS A C 1
ATOM 1695 O O . LYS A 1 213 ? 25.744 6.834 1.374 1.00 86.12 213 LYS A O 1
ATOM 1700 N N . THR A 1 214 ? 26.383 8.874 0.623 1.00 86.12 214 THR A N 1
ATOM 1701 C CA . THR A 1 214 ? 25.841 8.774 -0.733 1.00 86.12 214 THR A CA 1
ATOM 1702 C C . THR A 1 214 ? 26.510 7.639 -1.495 1.00 86.12 214 THR A C 1
ATOM 1704 O O . THR A 1 214 ? 27.733 7.514 -1.485 1.00 86.12 214 THR A O 1
ATOM 1707 N N . LYS A 1 215 ? 25.716 6.807 -2.168 1.00 82.38 215 LYS A N 1
ATOM 1708 C CA . LYS A 1 215 ? 26.210 5.721 -3.016 1.00 82.38 215 LYS A CA 1
ATOM 1709 C C . LYS A 1 215 ? 25.729 5.888 -4.439 1.00 82.38 215 LYS A C 1
ATOM 1711 O O . LYS A 1 215 ? 24.549 6.121 -4.689 1.00 82.38 215 LYS A O 1
ATOM 1716 N N . CYS A 1 216 ? 26.635 5.670 -5.381 1.00 76.88 216 CYS A N 1
ATOM 1717 C CA . CYS A 1 216 ? 26.281 5.646 -6.785 1.00 76.88 216 CYS A CA 1
ATOM 1718 C C . CYS A 1 216 ? 25.413 4.426 -7.114 1.00 76.88 216 CYS A C 1
ATOM 1720 O O . CYS A 1 216 ? 25.806 3.291 -6.850 1.00 76.88 216 CYS A O 1
ATOM 1722 N N . ALA A 1 217 ? 24.265 4.636 -7.763 1.00 73.06 217 ALA A N 1
ATOM 1723 C CA . ALA A 1 217 ? 23.401 3.549 -8.233 1.00 73.06 217 ALA A CA 1
ATOM 1724 C C . ALA A 1 217 ? 24.025 2.700 -9.355 1.00 73.06 217 ALA A C 1
ATOM 1726 O O . ALA A 1 217 ? 23.499 1.637 -9.660 1.00 73.06 217 ALA A O 1
ATOM 1727 N N . VAL A 1 218 ? 25.126 3.160 -9.957 1.00 72.12 218 VAL A N 1
ATOM 1728 C CA . VAL A 1 218 ? 25.848 2.445 -11.015 1.00 72.12 218 VAL A CA 1
ATOM 1729 C C . VAL A 1 218 ? 26.959 1.590 -10.404 1.00 72.12 218 VAL A C 1
ATOM 1731 O O . VAL A 1 218 ? 26.870 0.370 -10.449 1.00 72.12 218 VAL A O 1
ATOM 1734 N N . CYS A 1 219 ? 27.969 2.201 -9.770 1.00 74.12 219 CYS A N 1
ATOM 1735 C CA . CYS A 1 219 ? 29.142 1.470 -9.269 1.00 74.12 219 CYS A CA 1
ATOM 1736 C C . CYS A 1 219 ? 29.095 1.077 -7.784 1.00 74.12 219 CYS A C 1
ATOM 1738 O O . CYS A 1 219 ? 29.961 0.333 -7.328 1.00 74.12 219 CYS A O 1
ATOM 1740 N N . LEU A 1 220 ? 28.104 1.553 -7.020 1.00 74.12 220 LEU A N 1
ATOM 1741 C CA . LEU A 1 220 ? 27.918 1.280 -5.583 1.00 74.12 220 LEU A CA 1
ATOM 1742 C C . LEU A 1 220 ? 28.995 1.839 -4.649 1.00 74.12 220 LEU A C 1
ATOM 1744 O O . LEU A 1 220 ? 28.945 1.562 -3.443 1.00 74.12 220 LEU A O 1
ATOM 1748 N N . ASN A 1 221 ? 29.912 2.646 -5.184 1.00 78.69 221 ASN A N 1
ATOM 1749 C CA . ASN A 1 221 ? 30.923 3.372 -4.426 1.00 78.69 221 ASN A CA 1
ATOM 1750 C C . ASN A 1 221 ? 30.428 4.766 -4.023 1.00 78.69 221 ASN A C 1
ATOM 1752 O O . ASN A 1 221 ? 29.448 5.287 -4.563 1.00 78.69 221 ASN A O 1
ATOM 1756 N N . GLU A 1 222 ? 31.121 5.341 -3.046 1.00 83.69 222 GLU A N 1
ATOM 1757 C CA . GLU A 1 222 ? 30.937 6.718 -2.594 1.00 83.69 222 GLU A CA 1
ATOM 1758 C C . GLU A 1 222 ? 31.713 7.634 -3.542 1.00 83.69 222 GLU A C 1
ATOM 1760 O O . GLU A 1 222 ? 32.940 7.568 -3.591 1.00 83.69 222 GLU A O 1
ATOM 1765 N N . HIS A 1 223 ? 31.001 8.434 -4.332 1.00 79.31 223 HIS A N 1
ATOM 1766 C CA . HIS A 1 223 ? 31.585 9.501 -5.138 1.00 79.31 223 HIS A CA 1
ATOM 1767 C C . HIS A 1 223 ? 30.517 10.543 -5.476 1.00 79.31 223 HIS A C 1
ATOM 1769 O O . HIS A 1 223 ? 29.342 10.200 -5.638 1.00 79.31 223 HIS A O 1
ATOM 1775 N N . ASP A 1 224 ? 30.952 11.791 -5.621 1.00 72.75 224 ASP A N 1
ATOM 1776 C CA . ASP A 1 224 ? 30.090 12.920 -5.986 1.00 72.75 224 ASP A CA 1
ATOM 1777 C C . ASP A 1 224 ? 30.157 13.235 -7.496 1.00 72.75 224 ASP A C 1
ATOM 1779 O O . ASP A 1 224 ? 29.323 13.967 -8.029 1.00 72.75 224 ASP A O 1
ATOM 1783 N N . ASP A 1 225 ? 31.112 12.622 -8.204 1.00 74.75 225 ASP A N 1
ATOM 1784 C CA . ASP A 1 225 ? 31.418 12.896 -9.610 1.00 74.75 225 ASP A CA 1
ATOM 1785 C C . ASP A 1 225 ? 30.640 11.982 -10.575 1.00 74.75 225 ASP A C 1
ATOM 1787 O O . ASP A 1 225 ? 29.983 11.013 -10.176 1.00 74.75 225 ASP A O 1
ATOM 1791 N N . VAL A 1 226 ? 30.745 12.249 -11.883 1.00 76.38 226 VAL A N 1
ATOM 1792 C CA . VAL A 1 226 ? 30.182 11.376 -12.927 1.00 76.38 226 VAL A CA 1
ATOM 1793 C C . VAL A 1 226 ? 30.805 9.983 -12.823 1.00 76.38 226 VAL A C 1
ATOM 1795 O O . VAL A 1 226 ? 32.016 9.818 -12.944 1.00 76.38 226 VAL A O 1
ATOM 1798 N N . CYS A 1 227 ? 29.962 8.967 -12.626 1.00 75.00 227 CYS A N 1
ATOM 1799 C CA . CYS A 1 227 ? 30.410 7.581 -12.559 1.00 75.00 227 CYS A CA 1
ATOM 1800 C C . CYS A 1 227 ? 31.048 7.165 -13.891 1.00 75.00 227 CYS A C 1
ATOM 1802 O O . CYS A 1 227 ? 30.392 7.240 -14.931 1.00 75.00 227 CYS A O 1
ATOM 1804 N N . THR A 1 228 ? 32.286 6.677 -13.862 1.00 76.38 228 THR A N 1
ATOM 1805 C CA . THR A 1 228 ? 32.936 6.012 -14.995 1.00 76.38 228 THR A CA 1
ATOM 1806 C C . THR A 1 228 ? 32.770 4.497 -14.837 1.00 76.38 228 THR A C 1
ATOM 1808 O O . THR A 1 228 ? 33.510 3.866 -14.080 1.00 76.38 228 THR A O 1
ATOM 1811 N N . PRO A 1 229 ? 31.760 3.875 -15.478 1.00 63.78 229 PRO A N 1
ATOM 1812 C CA . PRO A 1 229 ? 31.557 2.439 -15.364 1.00 63.78 229 PRO A CA 1
ATOM 1813 C C . PRO A 1 229 ? 32.748 1.699 -15.981 1.00 63.78 229 PRO A C 1
ATOM 1815 O O . PRO A 1 229 ? 32.952 1.726 -17.193 1.00 63.78 229 PRO A O 1
ATOM 1818 N N . ASN A 1 230 ? 33.531 1.008 -15.153 1.00 57.81 230 ASN A N 1
ATOM 1819 C CA . ASN A 1 230 ? 34.501 0.041 -15.653 1.00 57.81 230 ASN A CA 1
ATOM 1820 C C . ASN A 1 230 ? 33.716 -1.097 -16.320 1.00 57.81 230 ASN A C 1
ATOM 1822 O O . ASN A 1 230 ? 32.790 -1.637 -15.716 1.00 57.81 230 ASN A O 1
ATOM 1826 N N . GLY A 1 231 ? 34.058 -1.427 -17.570 1.00 50.66 231 GLY A N 1
ATOM 1827 C CA . GLY A 1 231 ? 33.283 -2.252 -18.516 1.00 50.66 231 GLY A CA 1
ATOM 1828 C C . GLY A 1 231 ? 32.944 -3.698 -18.113 1.00 50.66 231 GLY A C 1
ATOM 1829 O O . GLY A 1 231 ? 32.524 -4.477 -18.960 1.00 50.66 231 GLY A O 1
ATOM 1830 N N . SER A 1 232 ? 33.091 -4.067 -16.842 1.00 51.25 232 SER A N 1
ATOM 1831 C CA . SER A 1 232 ? 32.701 -5.347 -16.243 1.00 51.25 232 SER A CA 1
ATOM 1832 C C . SER A 1 232 ? 31.604 -5.187 -15.182 1.00 51.25 232 SER A C 1
ATOM 1834 O O . SER A 1 232 ? 31.565 -5.924 -14.193 1.00 51.25 232 SER A O 1
ATOM 1836 N N . MET A 1 233 ? 30.693 -4.224 -15.359 1.00 54.22 233 MET A N 1
ATOM 1837 C CA . MET A 1 233 ? 29.508 -4.106 -14.507 1.00 54.22 233 MET A CA 1
ATOM 1838 C C . MET A 1 233 ? 28.581 -5.302 -14.760 1.00 54.22 233 MET A C 1
ATOM 1840 O O . MET A 1 233 ? 27.670 -5.255 -15.582 1.00 54.22 233 MET A O 1
ATOM 1844 N N . SER A 1 234 ? 28.840 -6.407 -14.059 1.00 53.72 234 SER A N 1
ATOM 1845 C CA . SER A 1 234 ? 27.878 -7.497 -13.930 1.00 53.72 234 SER A CA 1
ATOM 1846 C C . SER A 1 234 ? 26.560 -6.928 -13.400 1.00 53.72 234 SER A C 1
ATOM 1848 O O . SER A 1 234 ? 26.562 -5.995 -12.595 1.00 53.72 234 SER A O 1
ATOM 1850 N N . THR A 1 235 ? 25.436 -7.463 -13.877 1.00 58.50 235 THR A N 1
ATOM 1851 C CA . THR A 1 235 ? 24.071 -7.132 -13.444 1.00 58.50 235 THR A CA 1
ATOM 1852 C C . THR A 1 235 ? 23.893 -7.475 -11.964 1.00 58.50 235 THR A C 1
ATOM 1854 O O . THR A 1 235 ? 23.343 -8.516 -11.611 1.00 58.50 235 THR A O 1
ATOM 1857 N N . CYS A 1 236 ? 24.445 -6.633 -11.098 1.00 69.25 236 CYS A N 1
ATOM 1858 C CA . CYS A 1 236 ? 24.478 -6.812 -9.661 1.00 69.25 236 CYS A CA 1
ATOM 1859 C C . CYS A 1 236 ? 23.411 -5.942 -9.016 1.00 69.25 236 CYS A C 1
ATOM 1861 O O . CYS A 1 236 ? 23.272 -4.757 -9.323 1.00 69.25 236 CYS A O 1
ATOM 1863 N N . CYS A 1 237 ? 22.688 -6.520 -8.064 1.00 78.12 237 CYS A N 1
ATOM 1864 C CA . CYS A 1 237 ? 21.729 -5.776 -7.272 1.00 78.12 237 CYS A CA 1
ATOM 1865 C C . CYS A 1 237 ? 22.424 -4.678 -6.454 1.00 78.12 237 CYS A C 1
ATOM 1867 O O . CYS A 1 237 ? 23.319 -4.932 -5.646 1.00 78.12 237 CYS A O 1
ATOM 1869 N N . THR A 1 238 ? 21.958 -3.446 -6.636 1.00 77.56 238 THR A N 1
ATOM 1870 C CA . THR A 1 238 ? 22.493 -2.236 -6.000 1.00 77.56 238 THR A CA 1
ATOM 1871 C C . THR A 1 238 ? 22.097 -2.102 -4.530 1.00 77.56 238 THR A C 1
ATOM 1873 O O . THR A 1 238 ? 22.710 -1.348 -3.776 1.00 77.56 238 THR A O 1
ATOM 1876 N N . VAL A 1 239 ? 21.091 -2.869 -4.113 1.00 82.19 239 VAL A N 1
ATOM 1877 C CA . VAL A 1 239 ? 20.461 -2.778 -2.790 1.00 82.19 239 VAL A CA 1
ATOM 1878 C C . VAL A 1 239 ? 20.948 -3.875 -1.850 1.00 82.19 239 VAL A C 1
ATOM 1880 O O . VAL A 1 239 ? 20.976 -3.688 -0.634 1.00 82.19 239 VAL A O 1
ATOM 1883 N N . CYS A 1 240 ? 21.383 -5.007 -2.404 1.00 84.25 240 CYS A N 1
ATOM 1884 C CA . CYS A 1 240 ? 21.885 -6.120 -1.615 1.00 84.25 240 CYS A CA 1
ATOM 1885 C C . CYS A 1 240 ? 23.272 -5.832 -1.008 1.00 84.25 240 CYS A C 1
ATOM 1887 O O . CYS A 1 240 ? 24.103 -5.135 -1.612 1.00 84.25 240 CYS A O 1
ATOM 1889 N N . PRO A 1 241 ? 23.572 -6.391 0.179 1.00 82.38 241 PRO A N 1
ATOM 1890 C CA . PRO A 1 241 ? 24.937 -6.538 0.678 1.00 82.38 241 PRO A CA 1
ATOM 1891 C C . PRO A 1 241 ? 25.832 -7.235 -0.350 1.00 82.38 241 PRO A C 1
ATOM 1893 O O . PRO A 1 241 ? 25.344 -8.075 -1.093 1.00 82.38 241 PRO A O 1
ATOM 1896 N N . VAL A 1 242 ? 27.138 -6.935 -0.363 1.00 80.25 242 VAL A N 1
ATOM 1897 C CA . VAL A 1 242 ? 28.109 -7.419 -1.375 1.00 80.25 242 VAL A CA 1
ATOM 1898 C C . VAL A 1 242 ? 28.018 -8.931 -1.637 1.00 80.25 242 VAL A C 1
ATOM 1900 O O . VAL A 1 242 ? 28.038 -9.342 -2.791 1.00 80.25 242 VAL A O 1
ATOM 1903 N N . HIS A 1 243 ? 27.844 -9.741 -0.589 1.00 81.12 243 HIS A N 1
ATOM 1904 C CA . HIS A 1 243 ? 27.759 -11.204 -0.678 1.00 81.12 243 HIS A CA 1
ATOM 1905 C C . HIS A 1 243 ? 26.420 -11.732 -1.233 1.00 81.12 243 HIS A C 1
ATOM 1907 O O . HIS A 1 243 ? 26.347 -12.884 -1.639 1.00 81.12 243 HIS A O 1
ATOM 1913 N N . GLU A 1 244 ? 25.378 -10.898 -1.288 1.00 83.19 244 GLU A N 1
ATOM 1914 C CA . GLU A 1 244 ? 24.052 -11.223 -1.829 1.00 83.19 244 GLU A CA 1
ATOM 1915 C C . GLU A 1 244 ? 23.807 -10.542 -3.195 1.00 83.19 244 GLU A C 1
ATOM 1917 O O . GLU A 1 244 ? 22.686 -10.564 -3.673 1.00 83.19 244 GLU A O 1
ATOM 1922 N N . ARG A 1 245 ? 24.780 -9.879 -3.846 1.00 78.00 245 ARG A N 1
ATOM 1923 C CA . ARG A 1 245 ? 24.505 -9.071 -5.068 1.00 78.00 245 ARG A CA 1
ATOM 1924 C C . ARG A 1 245 ? 24.364 -9.863 -6.368 1.00 78.00 245 ARG A C 1
ATOM 1926 O O . ARG A 1 245 ? 23.873 -9.309 -7.351 1.00 78.00 245 ARG A O 1
ATOM 1933 N N . GLY A 1 246 ? 24.837 -11.106 -6.393 1.00 76.81 246 GLY A N 1
ATOM 1934 C CA . GLY A 1 246 ? 24.928 -11.909 -7.611 1.00 76.81 246 GLY A CA 1
ATOM 1935 C C . GLY A 1 246 ? 23.583 -12.466 -8.089 1.00 76.81 246 GLY A C 1
ATOM 1936 O O . GLY A 1 246 ? 22.706 -12.794 -7.291 1.00 76.81 246 GLY A O 1
ATOM 1937 N N . GLY A 1 247 ? 23.447 -12.611 -9.410 1.00 77.31 247 GLY A N 1
ATOM 1938 C CA . GLY A 1 247 ? 22.390 -13.417 -10.032 1.00 77.31 247 GLY A CA 1
ATOM 1939 C C . GLY A 1 247 ? 20.992 -12.794 -10.076 1.00 77.31 247 GLY A C 1
ATOM 1940 O O . GLY A 1 247 ? 20.043 -13.495 -10.417 1.00 77.31 247 GLY A O 1
ATOM 1941 N N . HI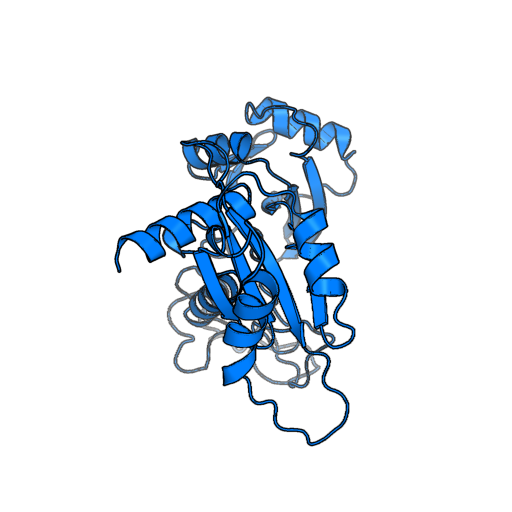S A 1 248 ? 20.831 -11.508 -9.746 1.00 77.25 248 HIS A N 1
ATOM 1942 C CA . HIS A 1 248 ? 19.542 -10.819 -9.846 1.00 77.25 248 HIS A CA 1
ATOM 1943 C C . HIS A 1 248 ? 19.681 -9.300 -9.987 1.00 77.25 248 HIS A C 1
ATOM 1945 O O . HIS A 1 248 ? 20.686 -8.699 -9.611 1.00 77.25 248 HIS A O 1
ATOM 1951 N N . LEU A 1 249 ? 18.617 -8.668 -10.482 1.00 72.31 249 LEU A N 1
ATOM 1952 C CA . LEU A 1 249 ? 18.529 -7.216 -10.582 1.00 72.31 249 LEU A CA 1
ATOM 1953 C C . LEU A 1 249 ? 18.042 -6.554 -9.297 1.00 72.31 249 LEU A C 1
ATOM 1955 O O . LEU A 1 249 ? 17.320 -7.138 -8.486 1.00 72.31 249 LEU A O 1
ATOM 1959 N N . THR A 1 250 ? 18.367 -5.273 -9.164 1.00 73.38 250 THR A N 1
ATOM 1960 C CA . THR A 1 250 ? 17.787 -4.409 -8.140 1.00 73.38 250 THR A CA 1
ATOM 1961 C C . THR A 1 250 ? 16.262 -4.476 -8.151 1.00 73.38 250 THR A C 1
ATOM 1963 O O . THR A 1 250 ? 15.635 -4.361 -9.201 1.00 73.38 250 THR A O 1
ATOM 1966 N N . PHE A 1 251 ? 15.668 -4.659 -6.967 1.00 72.06 251 PHE A N 1
ATOM 1967 C CA . PHE A 1 251 ? 14.217 -4.809 -6.777 1.00 72.06 251 PHE A CA 1
ATOM 1968 C C . PHE A 1 251 ? 13.586 -5.975 -7.544 1.00 72.06 251 PHE A C 1
ATOM 1970 O O . PHE A 1 251 ? 12.387 -5.968 -7.824 1.00 72.06 251 PHE A O 1
ATOM 1977 N N . SER A 1 252 ? 14.388 -6.977 -7.902 1.00 74.44 252 SER A N 1
ATOM 1978 C CA . SER A 1 252 ? 13.862 -8.255 -8.353 1.00 74.44 252 SER A CA 1
ATOM 1979 C C . SER A 1 252 ? 13.019 -8.910 -7.268 1.00 74.44 252 SER A C 1
ATOM 1981 O O . SER A 1 252 ? 13.331 -8.779 -6.086 1.00 74.44 252 SER A O 1
ATOM 1983 N N . VAL A 1 253 ? 12.014 -9.697 -7.657 1.00 70.25 253 VAL A N 1
ATOM 1984 C CA . VAL A 1 253 ? 11.338 -10.604 -6.712 1.00 70.25 253 VAL A CA 1
ATOM 1985 C C . VAL A 1 253 ? 12.326 -11.572 -6.062 1.00 70.25 253 VAL A C 1
ATOM 1987 O O . VAL A 1 253 ? 12.109 -11.985 -4.934 1.00 70.25 253 VAL A O 1
ATOM 1990 N N . ASN A 1 254 ? 13.447 -11.858 -6.732 1.00 77.56 254 ASN A N 1
ATOM 1991 C CA . ASN A 1 254 ? 14.525 -12.702 -6.221 1.00 77.56 254 ASN A CA 1
ATOM 1992 C C . ASN A 1 254 ? 15.571 -11.924 -5.408 1.00 77.56 254 ASN A C 1
ATOM 1994 O O . ASN A 1 254 ? 16.563 -12.511 -4.993 1.00 77.56 254 ASN A O 1
ATOM 1998 N N . CYS A 1 255 ? 15.402 -10.612 -5.206 1.00 83.12 255 CYS A N 1
ATOM 1999 C CA . CYS A 1 255 ? 16.330 -9.800 -4.423 1.00 83.12 255 CYS A CA 1
ATOM 2000 C C . CYS A 1 255 ? 16.115 -10.049 -2.922 1.00 83.12 255 CYS A C 1
ATOM 2002 O O . CYS A 1 255 ? 15.079 -9.629 -2.397 1.00 83.12 255 CYS A O 1
ATOM 2004 N N . PRO A 1 256 ? 17.083 -10.639 -2.191 1.00 87.12 256 PRO A N 1
ATOM 2005 C CA . PRO A 1 256 ? 16.904 -10.957 -0.773 1.00 87.12 256 PRO A CA 1
ATOM 2006 C C . PRO A 1 256 ? 16.634 -9.717 0.081 1.00 87.12 256 PRO A C 1
ATOM 2008 O O . PRO A 1 256 ? 15.809 -9.738 0.991 1.00 87.12 256 PRO A O 1
ATOM 2011 N N . SER A 1 257 ? 17.288 -8.594 -0.233 1.00 87.31 257 SER A N 1
ATOM 2012 C CA . SER A 1 257 ? 17.057 -7.334 0.483 1.00 87.31 257 SER A CA 1
ATOM 2013 C C . SER A 1 257 ? 15.679 -6.735 0.207 1.00 87.31 257 SER A C 1
ATOM 2015 O O . SER A 1 257 ? 15.095 -6.126 1.102 1.00 87.31 257 SER A O 1
ATOM 2017 N N . TYR A 1 258 ? 15.138 -6.927 -0.999 1.00 84.88 258 TYR A N 1
ATOM 2018 C CA . TYR A 1 258 ? 13.769 -6.535 -1.325 1.00 84.88 258 TYR A CA 1
ATOM 2019 C C . TYR A 1 258 ? 12.756 -7.424 -0.607 1.00 84.88 258 TYR A C 1
ATOM 2021 O O . TYR A 1 258 ? 11.893 -6.895 0.085 1.00 84.88 258 TYR A O 1
ATOM 2029 N N . GLN A 1 259 ? 12.909 -8.749 -0.686 1.00 83.88 259 GLN A N 1
ATOM 2030 C CA . GLN A 1 259 ? 12.055 -9.710 0.019 1.00 83.88 259 GLN A CA 1
ATOM 2031 C C . GLN A 1 259 ? 12.039 -9.434 1.525 1.00 83.88 259 GLN A C 1
ATOM 2033 O O . GLN A 1 259 ? 10.974 -9.277 2.111 1.00 83.88 259 GLN A O 1
ATOM 2038 N N . ARG A 1 260 ? 13.211 -9.237 2.142 1.00 84.94 260 ARG A N 1
ATOM 2039 C CA . ARG A 1 260 ? 13.330 -8.889 3.564 1.00 84.94 260 ARG A CA 1
ATOM 2040 C C . ARG A 1 260 ? 12.632 -7.568 3.890 1.00 84.94 260 ARG A C 1
ATOM 2042 O O . ARG A 1 260 ? 11.974 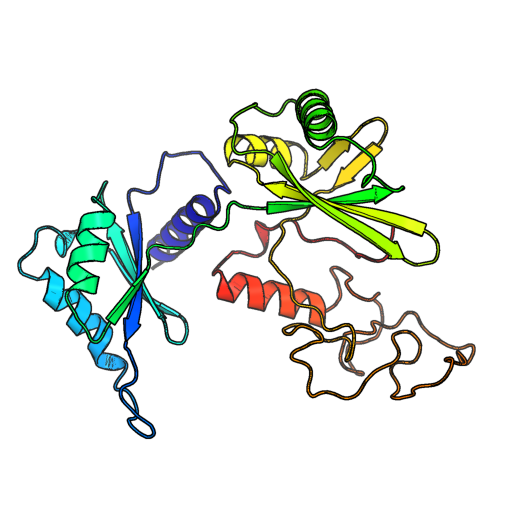-7.463 4.920 1.00 84.94 260 ARG A O 1
ATOM 2049 N N . ALA A 1 261 ? 12.754 -6.555 3.032 1.00 83.56 261 ALA A N 1
ATOM 2050 C CA . ALA A 1 261 ? 12.078 -5.276 3.231 1.00 83.56 261 ALA A CA 1
ATOM 2051 C C . ALA A 1 261 ? 10.554 -5.395 3.098 1.00 83.56 261 ALA A C 1
ATOM 2053 O O . ALA A 1 261 ? 9.836 -4.810 3.913 1.00 83.56 261 ALA A O 1
ATOM 2054 N N . VAL A 1 262 ? 10.069 -6.161 2.113 1.00 77.94 262 VAL A N 1
ATOM 2055 C CA . VAL A 1 262 ? 8.653 -6.514 1.962 1.00 77.94 262 VAL A CA 1
ATOM 2056 C C . VAL A 1 262 ? 8.193 -7.219 3.228 1.00 77.94 262 VAL A C 1
ATOM 2058 O O . VAL A 1 262 ? 7.328 -6.693 3.909 1.00 77.94 262 VAL A O 1
ATOM 2061 N N . GLU A 1 263 ? 8.819 -8.329 3.616 1.00 75.56 263 GLU A N 1
ATOM 2062 C CA . GLU A 1 263 ? 8.469 -9.092 4.814 1.00 75.56 263 GLU A CA 1
ATOM 2063 C C . GLU A 1 263 ? 8.456 -8.244 6.084 1.00 75.56 263 GLU A C 1
ATOM 2065 O O . GLU A 1 263 ? 7.558 -8.399 6.903 1.00 75.56 263 GLU A O 1
ATOM 2070 N N . LEU A 1 264 ? 9.433 -7.356 6.284 1.00 71.56 264 LEU A N 1
ATOM 2071 C CA . LEU A 1 264 ? 9.476 -6.475 7.453 1.00 71.56 264 LEU A CA 1
ATOM 2072 C C . LEU A 1 264 ? 8.329 -5.462 7.442 1.00 71.56 264 LEU A C 1
ATOM 2074 O O . LEU A 1 264 ? 7.713 -5.234 8.483 1.00 71.56 264 LEU A O 1
ATOM 2078 N N . ASN A 1 265 ? 8.010 -4.883 6.282 1.00 67.50 265 ASN A N 1
ATOM 2079 C CA . ASN A 1 265 ? 6.858 -3.993 6.155 1.00 67.50 265 ASN A CA 1
ATOM 2080 C C . ASN A 1 265 ? 5.554 -4.765 6.345 1.00 67.50 265 ASN A C 1
ATOM 2082 O O . ASN A 1 265 ? 4.714 -4.350 7.136 1.00 67.50 265 ASN A O 1
ATOM 2086 N N . LEU A 1 266 ? 5.414 -5.935 5.727 1.00 65.19 266 LEU A N 1
ATOM 2087 C CA . LEU A 1 266 ? 4.267 -6.806 5.933 1.00 65.19 266 LEU A CA 1
ATOM 2088 C C . LEU A 1 266 ? 4.137 -7.192 7.404 1.00 65.19 266 LEU A C 1
ATOM 2090 O O . LEU A 1 266 ? 3.061 -7.009 7.944 1.00 65.19 266 LEU A O 1
ATOM 2094 N N . LYS A 1 267 ? 5.211 -7.582 8.101 1.00 61.78 267 LYS A N 1
ATOM 2095 C CA . LYS A 1 267 ? 5.214 -7.847 9.554 1.00 61.78 267 LYS A CA 1
ATOM 2096 C C . LYS A 1 267 ? 4.797 -6.629 10.375 1.00 61.78 267 LYS A C 1
ATOM 2098 O O . LYS A 1 267 ? 4.023 -6.785 11.316 1.00 61.78 267 LYS A O 1
ATOM 2103 N N . ARG A 1 268 ? 5.248 -5.419 10.019 1.00 55.25 268 ARG A N 1
ATOM 2104 C CA . ARG A 1 268 ? 4.818 -4.164 10.667 1.00 55.25 268 ARG A CA 1
ATOM 2105 C C . ARG A 1 268 ? 3.310 -3.963 10.546 1.00 55.25 268 ARG A C 1
ATOM 2107 O O . ARG A 1 268 ? 2.664 -3.542 11.503 1.00 55.25 268 ARG A O 1
ATOM 2114 N N . TYR A 1 269 ? 2.756 -4.317 9.394 1.00 52.56 269 TYR A N 1
ATOM 2115 C CA . TYR A 1 269 ? 1.320 -4.310 9.135 1.00 52.56 269 TYR A CA 1
ATOM 2116 C C . TYR A 1 269 ? 0.646 -5.654 9.451 1.00 52.56 269 TYR A C 1
ATOM 2118 O O . TYR A 1 269 ? -0.542 -5.786 9.181 1.00 52.56 269 TYR A O 1
ATOM 2126 N N . ALA A 1 270 ? 1.392 -6.604 10.035 1.00 50.47 270 ALA A N 1
ATOM 2127 C CA . ALA A 1 270 ? 1.122 -8.022 10.287 1.00 50.47 270 ALA A CA 1
ATOM 2128 C C . ALA A 1 270 ? 0.545 -8.860 9.111 1.00 50.47 270 ALA A C 1
ATOM 2130 O O . ALA A 1 270 ? -0.090 -9.873 9.363 1.00 50.47 270 ALA A O 1
ATOM 2131 N N . LEU A 1 271 ? 0.743 -8.455 7.857 1.00 50.47 271 LEU A N 1
ATOM 2132 C CA . LEU A 1 271 ? 0.197 -9.072 6.643 1.00 50.47 271 LEU A CA 1
ATOM 2133 C C . LEU A 1 271 ? 0.921 -10.367 6.246 1.00 50.47 271 LEU A C 1
ATOM 2135 O O . LEU A 1 271 ? 2.121 -10.512 6.479 1.00 50.47 271 LEU A O 1
ATOM 2139 N N . ASP A 1 272 ? 0.190 -11.280 5.602 1.00 52.66 272 ASP A N 1
ATOM 2140 C CA . ASP A 1 272 ? 0.761 -12.489 5.001 1.00 52.66 272 ASP A CA 1
ATOM 2141 C C . ASP A 1 272 ? 1.311 -12.195 3.595 1.00 52.66 272 ASP A C 1
ATOM 2143 O O . ASP A 1 272 ? 0.728 -11.405 2.851 1.00 52.66 272 ASP A O 1
ATOM 2147 N N . TYR A 1 273 ? 2.434 -12.818 3.241 1.00 53.19 273 TYR A N 1
ATOM 2148 C CA . TYR A 1 273 ? 3.174 -12.521 2.011 1.00 53.19 273 TYR A CA 1
ATOM 2149 C C . TYR A 1 273 ? 2.421 -12.982 0.759 1.00 53.19 273 TYR A C 1
ATOM 2151 O O . TYR A 1 273 ? 2.367 -12.251 -0.228 1.00 53.19 273 TYR A O 1
ATOM 2159 N N . ASP A 1 274 ? 1.751 -14.135 0.835 1.00 57.09 274 ASP A N 1
ATOM 2160 C CA . ASP A 1 274 ? 1.053 -14.761 -0.301 1.00 57.09 274 ASP A CA 1
ATOM 2161 C C . ASP A 1 274 ? -0.154 -13.950 -0.813 1.00 57.09 274 ASP A C 1
ATOM 2163 O O . ASP A 1 274 ? -0.727 -14.253 -1.856 1.00 57.09 274 ASP A O 1
ATOM 2167 N N . TRP A 1 275 ? -0.560 -12.915 -0.075 1.00 60.34 275 TRP A N 1
ATOM 2168 C CA . TRP A 1 275 ? -1.768 -12.126 -0.333 1.00 60.34 275 TRP A CA 1
ATOM 2169 C C . TRP A 1 275 ? -1.495 -10.796 -1.033 1.00 60.34 275 TRP A C 1
ATOM 2171 O O . TRP A 1 275 ? -2.433 -10.107 -1.454 1.00 60.34 275 TRP A O 1
ATOM 2181 N N . VAL A 1 276 ? -0.221 -10.414 -1.109 1.00 69.81 276 VAL A N 1
ATOM 2182 C CA . VAL A 1 276 ? 0.218 -9.087 -1.524 1.00 69.81 276 VAL A CA 1
ATOM 2183 C C . VAL A 1 276 ? 0.763 -9.163 -2.939 1.00 69.81 276 VAL A C 1
ATOM 2185 O O . VAL A 1 276 ? 1.717 -9.883 -3.226 1.00 69.81 276 VAL A O 1
ATOM 2188 N N . MET A 1 277 ? 0.185 -8.365 -3.831 1.00 78.44 277 MET A N 1
ATOM 2189 C CA . MET A 1 277 ? 0.699 -8.209 -5.184 1.00 78.44 277 MET A CA 1
ATOM 2190 C C . MET A 1 277 ? 1.972 -7.360 -5.125 1.00 78.44 277 MET A C 1
ATOM 2192 O O . MET A 1 277 ? 1.907 -6.134 -5.044 1.00 78.44 277 MET A O 1
ATOM 2196 N N . VAL A 1 278 ? 3.142 -7.993 -5.155 1.00 74.19 278 VAL A N 1
ATOM 2197 C CA . VAL A 1 278 ? 4.437 -7.299 -5.213 1.00 74.19 278 VAL A CA 1
ATOM 2198 C C . VAL A 1 278 ? 5.039 -7.356 -6.621 1.00 74.19 278 VAL A C 1
ATOM 2200 O O . VAL A 1 278 ? 4.854 -8.347 -7.331 1.00 74.19 278 VAL A O 1
ATOM 2203 N N . PRO A 1 279 ? 5.735 -6.299 -7.076 1.00 67.12 279 PRO A N 1
ATOM 2204 C CA . PRO A 1 279 ? 6.358 -6.282 -8.391 1.00 67.12 279 PRO A CA 1
ATOM 2205 C C . PRO A 1 279 ? 7.447 -7.338 -8.555 1.00 67.12 279 PRO A C 1
ATOM 2207 O O . PRO A 1 279 ? 8.389 -7.430 -7.768 1.00 67.12 279 PRO A O 1
ATOM 2210 N N . ASN A 1 280 ? 7.360 -8.069 -9.666 1.00 58.97 280 ASN A N 1
ATOM 2211 C CA . ASN A 1 280 ? 8.424 -8.939 -10.144 1.00 58.97 280 ASN A CA 1
ATOM 2212 C C . ASN A 1 280 ? 9.382 -8.110 -11.003 1.00 58.97 280 ASN A C 1
ATOM 2214 O O . ASN A 1 280 ? 9.136 -7.946 -12.190 1.00 58.97 280 ASN A O 1
ATOM 2218 N N . ASN A 1 281 ? 10.470 -7.603 -10.410 1.00 54.62 281 ASN A N 1
ATOM 2219 C CA . ASN A 1 281 ? 11.444 -6.705 -11.053 1.00 54.62 281 ASN A CA 1
ATOM 2220 C C . ASN A 1 281 ? 10.856 -5.331 -11.419 1.00 54.62 281 ASN A C 1
ATOM 2222 O O . ASN A 1 281 ? 10.231 -5.157 -12.456 1.00 54.62 281 ASN A O 1
ATOM 2226 N N . ILE A 1 282 ? 11.160 -4.304 -10.622 1.00 47.38 282 ILE A N 1
ATOM 2227 C CA . ILE A 1 282 ? 10.786 -2.908 -10.947 1.00 47.38 282 ILE A CA 1
ATOM 2228 C C . ILE A 1 282 ? 11.526 -2.390 -12.206 1.00 47.38 282 ILE A C 1
ATOM 2230 O O . ILE A 1 282 ? 11.140 -1.375 -12.778 1.00 47.38 282 ILE A O 1
ATOM 2234 N N . VAL A 1 283 ? 12.587 -3.080 -12.645 1.00 41.00 283 VAL A N 1
ATOM 2235 C CA . VAL A 1 283 ? 13.542 -2.596 -13.661 1.00 41.00 283 VAL A CA 1
ATOM 2236 C C . VAL A 1 283 ? 13.272 -3.136 -15.076 1.00 41.00 283 VAL A C 1
ATOM 2238 O O . VAL A 1 283 ? 13.925 -2.693 -16.012 1.00 41.00 283 VAL A O 1
ATOM 2241 N N . TYR A 1 284 ? 12.295 -4.028 -15.270 1.00 32.06 284 TYR A N 1
ATOM 2242 C CA . TYR A 1 284 ? 11.879 -4.447 -16.614 1.00 32.06 284 TYR A CA 1
ATOM 2243 C C . TYR A 1 284 ? 10.449 -3.999 -16.908 1.00 32.06 284 TYR A C 1
ATOM 2245 O O . TYR A 1 284 ? 9.496 -4.748 -16.702 1.00 32.06 284 TYR A O 1
ATOM 2253 N N . PHE A 1 285 ? 10.342 -2.770 -17.404 1.00 36.25 285 PHE A N 1
ATOM 2254 C CA . PHE A 1 285 ? 9.320 -2.364 -18.360 1.00 36.25 285 PHE A CA 1
ATOM 2255 C C . PHE A 1 285 ? 10.039 -1.667 -19.509 1.00 36.25 285 PHE A C 1
ATOM 2257 O O . PHE A 1 285 ? 10.845 -0.758 -19.201 1.00 36.25 285 PHE A O 1
#

pLDDT: mean 74.18, std 14.34, range [30.64, 91.94]

Organism: Tetranychus urticae (NCBI:txid32264)